Protein AF-A0A970C3R8-F1 (afdb_monomer)

Secondary structure (DSSP, 8-state):
-EEEEE--HHHHHHHHHTTSSSSS-HHHHHHHHHHHHHHHHHHHHHHHHTTTTS----TTS-TTGGGEEEEEEETTEEEEEE-TTSTTHHHHHHHHH-EEEEPPTT--EEEE-SHHHHT-SSGGG-SS--EEEEETTEEEEEEEEETTEEEEEEEEESEEEE----HHHHHHHHHHHHHHHHHHHHHHHHHHHHHHT-

Sequence (198 aa):
MKVLLTISDESRAALAAHGVLAGKIPGLLAACLESAAAAGADNVGMLLQTNQLALKTRSGGMGIAGAVSAWMIDDATAAVGVSEGVPAHAYAGIQETGGTITAKPGKALAVPLNDRARALTSPRDATVELTMIKRPGKPPLLARVFGDSVEPWFVLLKSVTLKATHWLSDGVSRSMPLMVAAFQHTLDEALPDAMEGR

pLDDT: mean 86.97, std 11.49, range [43.59, 98.38]

Mean predicted aligned error: 6.88 Å

Radius of gyration: 23.76 Å; Cα contacts (8 Å, |Δi|>4): 324; chains: 1; bounding box: 47×28×77 Å

Nearest PDB structures (foldseek):
  8i9y-assembly1_CJ  TM=3.904E-01  e=1.988E+00  Thermochaetoides thermophila DSM 1495
  3l10-assembly1_B  TM=2.903E-01  e=2.369E+00  Saccharomyces cerevisiae
  5llw-assembly1_A  TM=2.284E-01  e=1.320E+00  Idiomarina sp. A28L
  5xqi-assembly1_C  TM=2.890E-01  e=5.691E+00  Homo sapiens
  6su2-assembly2_B-2  TM=2.405E-01  e=7.622E+00  Trypanosoma congolense IL3000

Foldseek 3Di:
DKDKDFDDPVNVVVCVVVVNPPDDPLPLLQQLQQLLQQLLLLQLLVCVVVCVLVDDAQPDDCGLSVQWHKDAPHSGMIITHGDPPDPCPVVRVCQAAWDKDFDDPPAWDWDFDDPLLSNDPDPVPDPAQWDWADDVPAFIFTWHDDPPDTHTTTGTHRMDTTDHSNSSVVSSVVSNVVSVVSSVVSCVVVVVVVVVVD

Structure (mmCIF, N/CA/C/O backbone):
data_AF-A0A970C3R8-F1
#
_entry.id   AF-A0A970C3R8-F1
#
loop_
_atom_site.group_PDB
_atom_site.id
_atom_site.type_symbol
_atom_site.label_atom_id
_atom_site.label_alt_id
_atom_site.label_comp_id
_atom_site.label_asym_id
_atom_site.label_entity_id
_atom_site.label_seq_id
_atom_site.pdbx_PDB_ins_code
_atom_site.Cartn_x
_atom_site.Cartn_y
_atom_site.Cartn_z
_atom_site.occupancy
_atom_site.B_iso_or_equiv
_atom_site.auth_seq_id
_atom_site.auth_comp_id
_atom_site.auth_asym_id
_atom_site.auth_atom_id
_atom_site.pdbx_PDB_model_num
ATOM 1 N N . MET A 1 1 ? -0.450 6.248 -4.812 1.00 84.69 1 MET A N 1
ATOM 2 C CA . MET A 1 1 ? 0.995 6.306 -4.491 1.00 84.69 1 MET A CA 1
ATOM 3 C C . MET A 1 1 ? 1.733 5.561 -5.589 1.00 84.69 1 MET A C 1
ATOM 5 O O . MET A 1 1 ? 1.248 4.501 -5.970 1.00 84.69 1 MET A O 1
ATOM 9 N N . LYS A 1 2 ? 2.826 6.107 -6.130 1.00 87.81 2 LYS A N 1
ATOM 10 C CA . LYS A 1 2 ? 3.562 5.501 -7.253 1.00 87.81 2 LYS A CA 1
ATOM 11 C C . LYS A 1 2 ? 5.057 5.801 -7.177 1.00 87.81 2 LYS A C 1
ATOM 13 O O . LYS A 1 2 ? 5.428 6.865 -6.687 1.00 87.81 2 LYS A O 1
ATOM 18 N N . VAL A 1 3 ? 5.871 4.886 -7.690 1.00 81.81 3 VAL A N 1
ATOM 19 C CA . VAL A 1 3 ? 7.304 5.065 -7.950 1.00 81.81 3 VAL A CA 1
ATOM 20 C C . VAL A 1 3 ? 7.495 5.146 -9.461 1.00 81.81 3 VAL A C 1
ATOM 22 O O . VAL A 1 3 ? 6.926 4.338 -10.195 1.00 81.81 3 VAL A O 1
ATOM 25 N N . LEU A 1 4 ? 8.238 6.154 -9.916 1.00 86.62 4 LEU A N 1
ATOM 26 C CA . LEU A 1 4 ? 8.483 6.403 -11.334 1.00 86.62 4 LEU A CA 1
ATOM 27 C C . LEU A 1 4 ? 9.739 5.669 -11.800 1.00 86.62 4 LEU A C 1
ATOM 29 O O . LEU A 1 4 ? 10.748 5.646 -11.099 1.00 86.62 4 LEU A O 1
ATOM 33 N N . LEU A 1 5 ? 9.665 5.120 -13.005 1.00 80.00 5 LEU A N 1
ATOM 34 C CA . LEU A 1 5 ? 10.770 4.530 -13.741 1.00 80.00 5 LEU A CA 1
ATOM 35 C C . LEU A 1 5 ? 11.025 5.417 -14.947 1.00 80.00 5 LEU A C 1
ATOM 37 O O . LEU A 1 5 ? 10.197 5.503 -15.852 1.00 80.00 5 LEU A O 1
ATOM 41 N N . THR A 1 6 ? 12.159 6.101 -14.925 1.00 80.25 6 THR A N 1
ATOM 42 C CA . THR A 1 6 ? 12.566 7.028 -15.977 1.00 80.25 6 THR A CA 1
ATOM 43 C C . THR A 1 6 ? 13.912 6.604 -16.522 1.00 80.25 6 THR A C 1
ATOM 45 O O . THR A 1 6 ? 14.834 6.326 -15.754 1.00 80.25 6 THR A O 1
ATOM 48 N N . ILE A 1 7 ? 14.051 6.628 -17.842 1.00 73.94 7 ILE A N 1
ATOM 49 C CA . ILE A 1 7 ? 15.346 6.431 -18.492 1.00 73.94 7 ILE A CA 1
ATOM 50 C C . ILE A 1 7 ? 16.148 7.724 -18.374 1.00 73.94 7 ILE A C 1
ATOM 52 O O . ILE A 1 7 ? 15.638 8.803 -18.706 1.00 73.94 7 ILE A O 1
ATOM 56 N N . SER A 1 8 ? 17.388 7.606 -17.894 1.00 80.31 8 SER A N 1
ATOM 57 C CA . SER A 1 8 ? 18.309 8.736 -17.766 1.00 80.31 8 SER A CA 1
ATOM 58 C C . SER A 1 8 ? 18.644 9.336 -19.134 1.00 80.31 8 SER A C 1
ATOM 60 O O . SER A 1 8 ? 18.603 8.648 -20.155 1.00 80.31 8 SER A O 1
ATOM 62 N N . ASP A 1 9 ? 19.007 10.618 -19.164 1.00 76.44 9 ASP A N 1
ATOM 63 C CA . ASP A 1 9 ? 19.389 11.297 -20.409 1.00 76.44 9 ASP A CA 1
ATOM 64 C C . ASP A 1 9 ? 20.612 10.647 -21.072 1.00 76.44 9 ASP A C 1
ATOM 66 O O . ASP A 1 9 ? 20.681 10.555 -22.295 1.00 76.44 9 ASP A O 1
ATOM 70 N N . GLU A 1 10 ? 21.539 10.118 -20.270 1.00 76.69 10 GLU A N 1
ATOM 71 C CA . GLU A 1 10 ? 22.699 9.364 -20.749 1.00 76.69 10 GLU A CA 1
ATOM 72 C C . GLU A 1 10 ? 22.280 8.068 -21.456 1.00 76.69 10 GLU A C 1
ATOM 74 O O . GLU A 1 10 ? 22.717 7.796 -22.575 1.00 76.69 10 GLU A O 1
ATOM 79 N N . SER A 1 11 ? 21.368 7.297 -20.858 1.00 75.50 11 SER A N 1
ATOM 80 C CA . SER A 1 11 ? 20.831 6.089 -21.487 1.00 75.50 11 SER A CA 1
ATOM 81 C C . SER A 1 11 ? 20.019 6.415 -22.742 1.00 75.50 11 SER A C 1
ATOM 83 O O . SER A 1 11 ? 20.121 5.692 -23.733 1.00 75.50 11 SER A O 1
ATOM 85 N N . ARG A 1 12 ? 19.270 7.528 -22.762 1.00 73.88 12 ARG A N 1
ATOM 86 C CA . ARG A 1 12 ? 18.600 8.008 -23.985 1.00 73.88 12 ARG A CA 1
ATOM 87 C C . ARG A 1 12 ? 19.613 8.351 -25.073 1.00 73.88 12 ARG A C 1
ATOM 89 O O . ARG A 1 12 ? 19.421 7.948 -26.215 1.00 73.88 12 ARG A O 1
ATOM 96 N N . ALA A 1 13 ? 20.693 9.055 -24.738 1.00 74.25 13 ALA A N 1
ATOM 97 C CA . ALA A 1 13 ? 21.737 9.417 -25.693 1.00 74.25 13 ALA A CA 1
ATOM 98 C C . ALA A 1 13 ? 22.433 8.178 -26.280 1.00 74.25 13 ALA A C 1
ATOM 100 O O . ALA A 1 13 ? 22.638 8.111 -27.492 1.00 74.25 13 ALA A O 1
ATOM 101 N N . ALA A 1 14 ? 22.721 7.168 -25.454 1.00 76.50 14 ALA A N 1
ATOM 102 C CA . ALA A 1 14 ? 23.272 5.895 -25.914 1.00 76.50 14 ALA A CA 1
ATOM 103 C C . ALA A 1 14 ? 22.313 5.175 -26.880 1.00 76.50 14 ALA A C 1
ATOM 105 O O . ALA A 1 14 ? 22.709 4.782 -27.976 1.00 76.50 14 ALA A O 1
ATOM 106 N N . LEU A 1 15 ? 21.027 5.073 -26.530 1.00 72.12 15 LEU A N 1
ATOM 107 C CA . LEU A 1 15 ? 20.007 4.467 -27.395 1.00 72.12 15 LEU A CA 1
ATOM 108 C C . LEU A 1 15 ? 19.829 5.241 -28.714 1.00 72.12 15 LEU A C 1
ATOM 110 O O . LEU A 1 15 ? 19.682 4.634 -29.776 1.00 72.12 15 LEU A O 1
ATOM 114 N N . ALA A 1 16 ? 19.894 6.576 -28.678 1.00 74.12 16 ALA A N 1
ATOM 115 C CA . ALA A 1 16 ? 19.885 7.407 -29.882 1.00 74.12 16 ALA A CA 1
ATOM 116 C C . ALA A 1 16 ? 21.090 7.118 -30.786 1.00 74.12 16 ALA A C 1
ATOM 118 O O . ALA A 1 16 ? 20.914 6.968 -31.995 1.00 74.12 16 ALA A O 1
ATOM 119 N N . ALA A 1 17 ? 22.2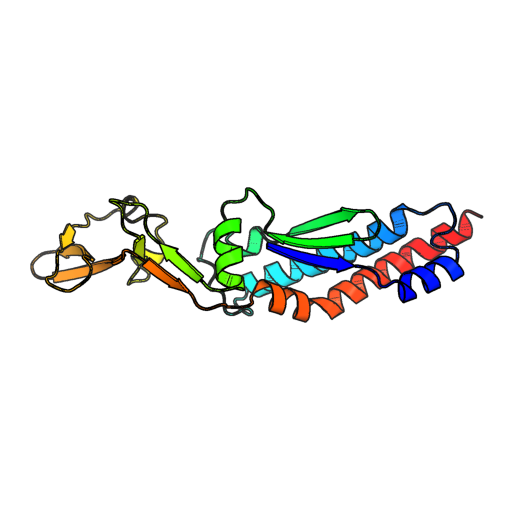91 6.995 -30.213 1.00 75.88 17 ALA A N 1
ATOM 120 C CA . ALA A 1 17 ? 23.515 6.701 -30.957 1.00 75.88 17 ALA A CA 1
ATOM 121 C C . ALA A 1 17 ? 23.464 5.335 -31.664 1.00 75.88 17 ALA A C 1
ATOM 123 O O . ALA A 1 17 ? 24.010 5.184 -32.754 1.00 75.88 17 ALA A O 1
ATOM 124 N N . HIS A 1 18 ? 22.745 4.365 -31.094 1.00 69.56 18 HIS A N 1
ATOM 125 C CA . HIS A 1 18 ? 22.495 3.059 -31.711 1.00 69.56 18 HIS A CA 1
ATOM 126 C C . HIS A 1 18 ? 21.331 3.055 -32.721 1.00 69.56 18 HIS A C 1
ATOM 128 O O . HIS A 1 18 ? 20.975 2.007 -33.256 1.00 69.56 18 HIS A O 1
ATOM 134 N N . GLY A 1 19 ? 20.733 4.214 -33.017 1.00 66.00 19 GLY A N 1
ATOM 135 C CA . GLY A 1 19 ? 19.626 4.342 -33.968 1.00 66.00 19 GLY A CA 1
ATOM 136 C C . GLY A 1 19 ? 18.283 3.822 -33.447 1.00 66.00 19 GLY A C 1
ATOM 137 O O . GLY A 1 19 ? 17.316 3.803 -34.206 1.00 66.00 19 GLY A O 1
ATOM 138 N N . VAL A 1 20 ? 18.196 3.453 -32.163 1.00 64.69 20 VAL A N 1
ATOM 139 C CA . VAL A 1 20 ? 16.969 2.943 -31.524 1.00 64.69 20 VAL A CA 1
ATOM 140 C C . VAL A 1 20 ? 15.896 4.034 -31.457 1.00 64.69 20 VAL A C 1
ATOM 142 O O . VAL A 1 20 ? 14.718 3.770 -31.680 1.00 64.69 20 VAL A O 1
ATOM 145 N N . LEU A 1 21 ? 16.304 5.288 -31.230 1.00 61.59 21 LEU A N 1
ATOM 146 C CA . LEU A 1 21 ? 15.388 6.431 -31.102 1.00 61.59 21 LEU A CA 1
ATOM 147 C C . LEU A 1 21 ? 15.129 7.183 -32.423 1.00 61.59 21 LEU A C 1
ATOM 149 O O . LEU A 1 21 ? 14.320 8.105 -32.450 1.00 61.59 21 LEU A O 1
ATOM 153 N N . ALA A 1 22 ? 15.797 6.815 -33.522 1.00 55.66 22 ALA A N 1
ATOM 154 C CA . ALA A 1 22 ? 15.918 7.669 -34.709 1.00 55.66 22 ALA A CA 1
ATOM 155 C C . ALA A 1 22 ? 14.896 7.421 -35.841 1.00 55.66 22 ALA A C 1
ATOM 157 O O . ALA A 1 22 ? 15.048 8.018 -36.905 1.00 55.66 22 ALA A O 1
ATOM 158 N N . GLY A 1 23 ? 13.835 6.616 -35.659 1.00 50.47 23 GLY A N 1
ATOM 159 C CA . GLY A 1 23 ? 12.716 6.726 -36.613 1.00 50.47 23 GLY A CA 1
ATOM 160 C C . GLY A 1 23 ? 11.701 5.602 -36.794 1.00 50.47 23 GLY A C 1
ATOM 161 O O . GLY A 1 23 ? 10.756 5.840 -37.540 1.00 50.47 23 GLY A O 1
ATOM 162 N N . LYS A 1 24 ? 11.817 4.411 -36.184 1.00 52.22 24 LYS A N 1
ATOM 163 C CA . LYS A 1 24 ? 10.811 3.344 -36.421 1.00 52.22 24 LYS A CA 1
ATOM 164 C C . LYS A 1 24 ? 10.406 2.461 -35.243 1.00 52.22 24 LYS A C 1
ATOM 166 O O . LYS A 1 24 ? 9.524 1.631 -35.428 1.00 52.22 24 LYS A O 1
ATOM 171 N N . ILE A 1 25 ? 10.936 2.666 -34.037 1.00 56.44 25 ILE A N 1
ATOM 172 C CA . ILE A 1 25 ? 10.430 1.930 -32.867 1.00 56.44 25 ILE A CA 1
ATOM 173 C C . ILE A 1 25 ? 10.169 2.829 -31.652 1.00 56.44 25 ILE A C 1
ATOM 175 O O . ILE A 1 25 ? 10.681 2.563 -30.568 1.00 56.44 25 ILE A O 1
ATOM 179 N N . PRO A 1 26 ? 9.309 3.864 -31.781 1.00 59.50 26 PRO A N 1
ATOM 180 C CA . PRO A 1 26 ? 8.696 4.502 -30.610 1.00 59.50 26 PRO A CA 1
ATOM 181 C C . PRO A 1 26 ? 8.120 3.475 -29.613 1.00 59.50 26 PRO A C 1
ATOM 183 O O . PRO A 1 26 ? 8.122 3.709 -28.412 1.00 59.50 26 PRO A O 1
ATOM 186 N N . GLY A 1 27 ? 7.715 2.296 -30.106 1.00 79.00 27 GLY A N 1
ATOM 187 C CA . GLY A 1 27 ? 7.225 1.193 -29.283 1.00 79.00 27 GLY A CA 1
ATOM 188 C C . GLY A 1 27 ? 8.286 0.358 -28.559 1.00 79.00 27 GLY A C 1
ATOM 189 O O . GLY A 1 27 ? 7.924 -0.296 -27.592 1.00 79.00 27 GLY A O 1
ATOM 190 N N . LEU A 1 28 ? 9.567 0.356 -28.957 1.00 84.00 28 LEU A N 1
ATOM 191 C CA . LEU A 1 28 ? 10.560 -0.530 -28.322 1.00 84.00 28 LEU A CA 1
ATOM 192 C C . LEU A 1 28 ? 10.905 -0.043 -26.922 1.00 84.00 28 LEU A C 1
ATOM 194 O O . LEU A 1 28 ? 10.896 -0.814 -25.971 1.00 84.00 28 LEU A O 1
ATOM 198 N N . LEU A 1 29 ? 11.167 1.256 -26.787 1.00 85.06 29 LEU A N 1
ATOM 199 C CA . LEU A 1 29 ? 11.463 1.847 -25.488 1.00 85.06 29 LEU A CA 1
ATOM 200 C C . LEU A 1 29 ? 10.293 1.672 -24.518 1.00 85.06 29 LEU A C 1
ATOM 202 O O . LEU A 1 29 ? 10.492 1.262 -23.375 1.00 85.06 29 LEU A O 1
ATOM 206 N N . ALA A 1 30 ? 9.085 1.951 -25.012 1.00 87.19 30 ALA A N 1
ATOM 207 C CA . ALA A 1 30 ? 7.853 1.760 -24.272 1.00 87.19 30 ALA A CA 1
ATOM 208 C C . ALA A 1 30 ? 7.671 0.288 -23.869 1.00 87.19 30 ALA A C 1
ATOM 210 O O . ALA A 1 30 ? 7.414 0.030 -22.700 1.00 87.19 30 ALA A O 1
ATOM 211 N N . ALA A 1 31 ? 7.905 -0.670 -24.774 1.00 88.50 31 ALA A N 1
ATOM 212 C CA . ALA A 1 31 ? 7.811 -2.101 -24.483 1.00 88.50 31 ALA A CA 1
ATOM 213 C C . ALA A 1 31 ? 8.833 -2.558 -23.429 1.00 88.50 31 ALA A C 1
ATOM 215 O O . ALA A 1 31 ? 8.475 -3.266 -22.488 1.00 88.50 31 ALA A O 1
ATOM 216 N N . CYS A 1 32 ? 10.093 -2.120 -23.526 1.00 89.19 32 CYS A N 1
ATOM 217 C CA . CYS A 1 32 ? 11.110 -2.450 -22.526 1.00 89.19 32 CYS A CA 1
ATOM 218 C C . CYS A 1 32 ? 10.756 -1.867 -21.149 1.00 89.19 32 CYS A C 1
ATOM 220 O O . CYS A 1 32 ? 10.924 -2.536 -20.129 1.00 89.19 32 CYS A O 1
ATOM 222 N N . LEU A 1 33 ? 10.254 -0.629 -21.104 1.00 91.12 33 LEU A N 1
ATOM 223 C CA . LEU A 1 33 ? 9.803 0.013 -19.867 1.00 91.12 33 LEU A CA 1
ATOM 224 C C . LEU A 1 33 ? 8.556 -0.643 -19.279 1.00 91.12 33 LEU A C 1
ATOM 226 O O . LEU A 1 33 ? 8.485 -0.820 -18.064 1.00 91.12 33 LEU A O 1
ATOM 230 N N . GLU A 1 34 ? 7.596 -1.013 -20.119 1.00 91.94 34 GLU A N 1
ATOM 231 C CA . GLU A 1 34 ? 6.382 -1.718 -19.722 1.00 91.94 34 GLU A CA 1
ATOM 232 C C . GLU A 1 34 ? 6.728 -3.076 -19.106 1.00 91.94 34 GLU A C 1
ATOM 234 O O . GLU A 1 34 ? 6.289 -3.372 -17.995 1.00 91.94 34 GLU A O 1
ATOM 239 N N . SER A 1 35 ? 7.600 -3.845 -19.763 1.00 91.38 35 SER A N 1
ATOM 240 C CA . SER A 1 35 ? 8.119 -5.126 -19.271 1.00 91.38 35 SER A CA 1
ATOM 241 C C . SER A 1 35 ? 8.842 -4.975 -17.927 1.00 91.38 35 SER A C 1
ATOM 243 O O . SER A 1 35 ? 8.550 -5.688 -16.962 1.00 91.38 35 SER A O 1
ATOM 245 N N . ALA A 1 36 ? 9.722 -3.975 -17.808 1.00 92.25 36 ALA A N 1
ATOM 246 C CA . ALA A 1 36 ? 10.416 -3.666 -16.560 1.00 92.25 36 ALA A CA 1
ATOM 247 C C . ALA A 1 36 ? 9.445 -3.299 -15.429 1.00 92.25 36 ALA A C 1
ATOM 249 O O . ALA A 1 36 ? 9.577 -3.785 -14.304 1.00 92.25 36 ALA A O 1
ATOM 250 N N . ALA A 1 37 ? 8.460 -2.446 -15.712 1.00 93.25 37 ALA A N 1
ATOM 251 C CA . ALA A 1 37 ? 7.464 -2.036 -14.735 1.00 93.25 37 ALA A CA 1
ATOM 252 C C . ALA A 1 37 ? 6.590 -3.218 -14.298 1.00 93.25 37 ALA A C 1
ATOM 254 O O . ALA A 1 37 ? 6.368 -3.381 -13.097 1.00 93.25 37 ALA A O 1
ATOM 255 N N . ALA A 1 38 ? 6.147 -4.059 -15.237 1.00 94.81 38 ALA A N 1
ATOM 256 C CA . ALA A 1 38 ? 5.358 -5.258 -14.963 1.00 94.81 38 ALA A CA 1
ATOM 257 C C . ALA A 1 38 ? 6.107 -6.218 -14.029 1.00 94.81 38 ALA A C 1
ATOM 259 O O . ALA A 1 38 ? 5.592 -6.557 -12.964 1.00 94.81 38 ALA A O 1
ATOM 260 N N . ALA A 1 39 ? 7.369 -6.536 -14.341 1.00 93.69 39 ALA A N 1
ATOM 261 C CA . ALA A 1 39 ? 8.217 -7.366 -13.485 1.00 93.69 39 ALA A CA 1
ATOM 262 C C . ALA A 1 39 ? 8.374 -6.779 -12.069 1.00 93.69 39 ALA A C 1
ATOM 264 O O . ALA A 1 39 ? 8.352 -7.502 -11.069 1.00 93.69 39 ALA A O 1
ATOM 265 N N . GLY A 1 40 ? 8.499 -5.452 -11.970 1.00 93.25 40 GLY A N 1
ATOM 266 C CA . GLY A 1 40 ? 8.541 -4.744 -10.694 1.00 93.25 40 GLY A CA 1
ATOM 267 C C . GLY A 1 40 ? 7.242 -4.881 -9.897 1.00 93.25 40 GLY A C 1
ATOM 268 O O . GLY A 1 40 ? 7.280 -5.216 -8.713 1.00 93.25 40 GLY A O 1
ATOM 269 N N . ALA A 1 41 ? 6.094 -4.646 -10.532 1.00 93.62 41 ALA A N 1
ATOM 270 C CA . ALA A 1 41 ? 4.785 -4.751 -9.893 1.00 93.62 41 ALA A CA 1
ATOM 271 C C . ALA A 1 41 ? 4.497 -6.176 -9.397 1.00 93.62 41 ALA A C 1
ATOM 273 O O . ALA A 1 41 ? 4.089 -6.340 -8.243 1.00 93.62 41 ALA A O 1
ATOM 274 N N . ASP A 1 42 ? 4.785 -7.189 -10.216 1.00 94.50 42 ASP A N 1
ATOM 275 C CA . ASP A 1 42 ? 4.595 -8.600 -9.873 1.00 94.50 42 ASP A CA 1
ATOM 276 C C . ASP A 1 42 ? 5.435 -8.998 -8.657 1.00 94.50 42 ASP A C 1
ATOM 278 O O . ASP A 1 42 ? 4.926 -9.581 -7.693 1.00 94.50 42 ASP A O 1
ATOM 282 N N . ASN A 1 43 ? 6.715 -8.618 -8.648 1.00 94.44 43 ASN A N 1
ATOM 283 C CA . ASN A 1 43 ? 7.605 -8.945 -7.541 1.00 94.44 43 ASN A CA 1
ATOM 284 C C . ASN A 1 43 ? 7.212 -8.209 -6.250 1.00 94.44 43 ASN A C 1
ATOM 286 O O . ASN A 1 43 ? 7.182 -8.820 -5.182 1.00 94.44 43 ASN A O 1
ATOM 290 N N . VAL A 1 44 ? 6.834 -6.927 -6.318 1.00 93.12 44 VAL A N 1
ATOM 291 C CA . VAL A 1 44 ? 6.299 -6.196 -5.152 1.00 93.12 44 VAL A CA 1
ATOM 292 C C . VAL A 1 44 ? 5.033 -6.873 -4.620 1.00 93.12 44 VAL A C 1
ATOM 294 O O . VAL A 1 44 ? 4.904 -7.075 -3.407 1.00 93.12 44 VAL A O 1
ATOM 297 N N . GLY A 1 45 ? 4.115 -7.265 -5.507 1.00 90.88 45 GLY A N 1
ATOM 298 C CA . GLY A 1 45 ? 2.909 -8.012 -5.156 1.00 90.88 45 GLY A CA 1
ATOM 299 C C . GLY A 1 45 ? 3.233 -9.313 -4.418 1.00 90.88 45 GLY A C 1
ATOM 300 O O . GLY A 1 45 ? 2.688 -9.567 -3.340 1.00 90.88 45 GLY A O 1
ATOM 301 N N . MET A 1 46 ? 4.185 -10.096 -4.928 1.00 91.19 46 MET A N 1
ATOM 302 C CA . MET A 1 46 ? 4.664 -11.329 -4.294 1.00 91.19 46 MET A CA 1
ATOM 303 C C . MET A 1 46 ? 5.312 -11.069 -2.922 1.00 91.19 46 MET A C 1
ATOM 305 O O . MET A 1 46 ? 5.023 -11.777 -1.953 1.00 91.19 46 MET A O 1
ATOM 309 N N . LEU A 1 47 ? 6.159 -10.044 -2.792 1.00 91.31 47 LEU A N 1
ATOM 310 C CA . LEU A 1 47 ? 6.808 -9.681 -1.525 1.00 91.31 47 LEU A CA 1
ATOM 311 C C . LEU A 1 47 ? 5.787 -9.260 -0.452 1.00 91.31 47 LEU A C 1
ATOM 313 O O . LEU A 1 47 ? 5.978 -9.528 0.737 1.00 91.31 47 LEU A O 1
ATOM 317 N N . LEU A 1 48 ? 4.675 -8.641 -0.854 1.00 89.44 48 LEU A N 1
ATOM 318 C CA . LEU A 1 48 ? 3.558 -8.331 0.039 1.00 89.44 48 LEU A CA 1
ATOM 319 C C . LEU A 1 48 ? 2.770 -9.578 0.448 1.00 89.44 48 LEU A C 1
ATOM 321 O O . LEU A 1 48 ? 2.399 -9.714 1.615 1.00 89.44 48 LEU A O 1
ATOM 325 N N . GLN A 1 49 ? 2.503 -10.488 -0.491 1.00 87.31 49 GLN A N 1
ATOM 326 C CA . GLN A 1 49 ? 1.804 -11.748 -0.209 1.00 87.31 49 GLN A CA 1
ATOM 327 C C . GLN A 1 49 ? 2.609 -12.644 0.736 1.00 87.31 49 GLN A C 1
ATOM 329 O O . GLN A 1 49 ? 2.042 -13.283 1.619 1.00 87.31 49 GLN A O 1
ATOM 334 N N . THR A 1 50 ? 3.935 -12.640 0.598 1.00 87.50 50 THR A N 1
ATOM 335 C CA . THR A 1 50 ? 4.859 -13.398 1.454 1.00 87.50 50 THR A CA 1
ATOM 336 C C . THR A 1 50 ? 5.254 -12.651 2.735 1.00 87.50 50 THR A C 1
ATOM 338 O O . THR A 1 50 ? 6.068 -13.149 3.512 1.00 87.50 50 THR A O 1
ATOM 341 N N . ASN A 1 51 ? 4.663 -11.475 2.994 1.00 86.56 51 ASN A N 1
ATOM 342 C CA . ASN A 1 51 ? 4.902 -10.642 4.180 1.00 86.56 51 ASN A CA 1
ATOM 343 C C . ASN A 1 51 ? 6.385 -10.239 4.378 1.00 86.56 51 ASN A C 1
ATOM 345 O O . ASN A 1 51 ? 6.831 -9.988 5.498 1.00 86.56 51 ASN A O 1
ATOM 349 N N . GLN A 1 52 ? 7.157 -10.135 3.293 1.00 87.25 52 GLN A N 1
ATOM 350 C CA . GLN A 1 52 ? 8.575 -9.747 3.322 1.00 87.25 52 GLN A CA 1
ATOM 351 C C . GLN A 1 52 ? 8.809 -8.229 3.397 1.00 87.25 52 GLN A C 1
ATOM 353 O O . GLN A 1 52 ? 9.938 -7.789 3.631 1.00 87.25 52 GLN A O 1
ATOM 358 N N . LEU A 1 53 ? 7.751 -7.430 3.227 1.00 87.56 53 LEU A N 1
ATOM 359 C CA . LEU A 1 53 ? 7.771 -5.962 3.329 1.00 87.56 53 LEU A CA 1
ATOM 360 C C . LEU A 1 53 ? 7.198 -5.454 4.660 1.00 87.56 53 LEU A C 1
ATOM 362 O O . LEU A 1 53 ? 6.788 -4.304 4.764 1.00 87.56 53 LEU A O 1
ATOM 366 N N . ALA A 1 54 ? 7.108 -6.334 5.667 1.00 79.12 54 ALA A N 1
ATOM 367 C CA . ALA A 1 54 ? 6.597 -6.038 7.011 1.00 79.12 54 ALA A CA 1
ATOM 368 C C . ALA A 1 54 ? 5.173 -5.435 7.062 1.00 79.12 54 ALA A C 1
ATOM 370 O O . ALA A 1 54 ? 4.709 -4.998 8.119 1.00 79.12 54 ALA A O 1
ATOM 371 N N . LEU A 1 55 ? 4.448 -5.458 5.943 1.00 80.12 55 LEU A N 1
ATOM 372 C CA . LEU A 1 55 ? 3.067 -5.028 5.835 1.00 80.12 55 LEU A CA 1
ATOM 373 C C . LEU A 1 55 ? 2.158 -6.252 5.950 1.00 80.12 55 LEU A C 1
ATOM 375 O O . LEU A 1 55 ? 2.040 -7.040 5.014 1.00 80.12 55 LEU A O 1
ATOM 379 N N . LYS A 1 56 ? 1.474 -6.394 7.092 1.00 67.06 56 LYS A N 1
ATOM 380 C CA . LYS A 1 56 ? 0.479 -7.460 7.271 1.00 67.06 56 LYS A CA 1
ATOM 381 C C . LYS A 1 56 ? -0.687 -7.250 6.306 1.00 67.06 56 LYS A C 1
ATOM 383 O O . LYS A 1 56 ? -1.587 -6.449 6.566 1.00 67.06 56 LYS A O 1
ATOM 388 N N . THR A 1 57 ? -0.689 -7.993 5.209 1.00 63.47 57 THR A N 1
ATOM 389 C CA . THR A 1 57 ? -1.856 -8.145 4.345 1.00 63.47 57 THR A CA 1
ATOM 390 C C . THR A 1 57 ? -2.895 -8.981 5.106 1.00 63.47 57 THR A C 1
ATOM 392 O O . THR A 1 57 ? -2.561 -9.952 5.785 1.00 63.47 57 THR A O 1
ATOM 395 N N . ARG A 1 58 ? -4.167 -8.555 5.125 1.00 58.12 58 ARG A N 1
ATOM 396 C CA . ARG A 1 58 ? -5.232 -9.353 5.764 1.00 58.12 58 ARG A CA 1
ATOM 397 C C . ARG A 1 58 ? -5.302 -10.716 5.068 1.00 58.12 58 ARG A C 1
ATOM 399 O O . ARG A 1 58 ? -5.263 -10.767 3.842 1.00 58.12 58 ARG A O 1
ATOM 406 N N . SE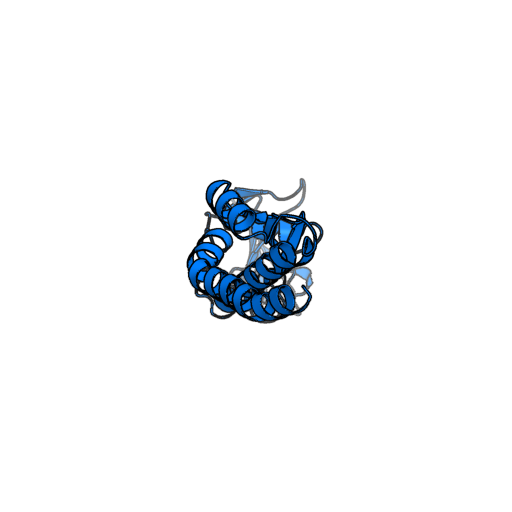R A 1 59 ? -5.486 -11.794 5.825 1.00 44.81 59 SER A N 1
ATOM 407 C CA . SER A 1 59 ? -5.820 -13.098 5.251 1.00 44.81 59 SER A CA 1
ATOM 408 C C . SER A 1 59 ? -7.206 -13.022 4.595 1.00 44.81 59 SER A C 1
ATOM 410 O O . SER A 1 59 ? -8.204 -12.908 5.304 1.00 44.81 59 SER A O 1
ATOM 412 N N . GLY A 1 60 ? -7.272 -13.060 3.260 1.00 43.59 60 GLY A N 1
ATOM 413 C CA . GLY A 1 60 ? -8.511 -13.371 2.528 1.00 43.59 60 GLY A CA 1
ATOM 414 C C . GLY A 1 60 ? -9.086 -12.317 1.571 1.00 43.59 60 GLY A C 1
ATOM 415 O O . GLY A 1 60 ? -10.152 -12.559 1.021 1.00 43.59 60 GLY A O 1
ATOM 416 N N . GLY A 1 61 ? -8.428 -11.180 1.320 1.00 50.09 61 GLY A N 1
ATOM 417 C CA . GLY A 1 61 ? -8.849 -10.236 0.267 1.00 50.09 61 GLY A CA 1
ATOM 418 C C . GLY A 1 61 ? -7.676 -9.800 -0.609 1.00 50.09 61 GLY A C 1
ATOM 419 O O . GLY A 1 61 ? -6.540 -9.849 -0.144 1.00 50.09 61 GLY A O 1
ATOM 420 N N . MET A 1 62 ? -7.938 -9.316 -1.836 1.00 56.12 62 MET A N 1
ATOM 421 C CA . MET A 1 62 ? -6.886 -8.839 -2.761 1.00 56.12 62 MET A CA 1
ATOM 422 C C . MET A 1 62 ? -5.988 -7.730 -2.177 1.00 56.12 62 MET A C 1
ATOM 424 O O . MET A 1 62 ? -4.938 -7.458 -2.740 1.00 56.12 62 MET A O 1
ATOM 428 N N . GLY A 1 63 ? -6.330 -7.145 -1.021 1.00 74.25 63 GLY A N 1
ATOM 429 C CA . GLY A 1 63 ? -5.407 -6.375 -0.183 1.00 74.25 63 GLY A CA 1
ATOM 430 C C . GLY A 1 63 ? -4.699 -5.228 -0.909 1.00 74.25 63 GLY A C 1
ATOM 431 O O . GLY A 1 63 ? -5.150 -4.744 -1.939 1.00 74.25 63 GLY A O 1
ATOM 432 N N . ILE A 1 64 ? -3.583 -4.767 -0.344 1.00 82.75 64 ILE A N 1
ATOM 433 C CA . ILE A 1 64 ? -2.681 -3.845 -1.051 1.00 82.75 64 ILE A CA 1
ATOM 434 C C . ILE A 1 64 ? -1.913 -4.601 -2.145 1.00 82.75 64 ILE A C 1
ATOM 436 O O . ILE A 1 64 ? -1.666 -4.030 -3.195 1.00 82.75 64 ILE A O 1
ATOM 440 N N . ALA A 1 65 ? -1.613 -5.890 -1.936 1.00 84.81 65 ALA A N 1
ATOM 441 C CA . ALA A 1 65 ? -0.831 -6.709 -2.862 1.00 84.81 65 ALA A CA 1
ATOM 442 C C . ALA A 1 65 ? -1.439 -6.803 -4.268 1.00 84.81 65 ALA A C 1
ATOM 444 O O . ALA A 1 65 ? -0.760 -6.511 -5.240 1.00 84.81 65 ALA A O 1
ATOM 445 N N . GLY A 1 66 ? -2.724 -7.140 -4.376 1.00 83.81 66 GLY A N 1
ATOM 446 C CA . GLY A 1 66 ? -3.441 -7.203 -5.653 1.00 83.81 66 GLY A CA 1
ATOM 447 C C . GLY A 1 66 ? -3.852 -5.836 -6.204 1.00 83.81 66 GLY A C 1
ATOM 448 O O . GLY A 1 66 ? -4.491 -5.773 -7.246 1.00 83.81 66 GLY A O 1
ATOM 449 N N . ALA A 1 67 ? -3.531 -4.748 -5.498 1.00 87.31 67 ALA A N 1
ATOM 450 C CA . ALA A 1 67 ? -3.726 -3.382 -5.973 1.00 87.31 67 ALA A CA 1
ATOM 451 C C . ALA A 1 67 ? -2.419 -2.740 -6.470 1.00 87.31 67 ALA A C 1
ATOM 453 O O . ALA A 1 67 ? -2.457 -1.593 -6.917 1.00 87.31 67 ALA A O 1
ATOM 454 N N . VAL A 1 68 ? -1.281 -3.440 -6.361 1.00 90.88 68 VAL A N 1
ATOM 455 C CA . VAL A 1 68 ? -0.025 -3.018 -6.984 1.00 90.88 68 VAL A CA 1
ATOM 456 C C . VAL A 1 68 ? -0.095 -3.347 -8.468 1.00 90.88 68 VAL A C 1
ATOM 458 O O . VAL A 1 68 ? -0.372 -4.482 -8.841 1.00 90.88 68 VAL A O 1
ATOM 461 N N . SER A 1 69 ? 0.152 -2.354 -9.308 1.00 92.50 69 SER A N 1
ATOM 462 C CA . SER A 1 69 ? 0.144 -2.487 -10.759 1.00 92.50 69 SER A CA 1
ATOM 463 C C . SER A 1 69 ? 1.278 -1.691 -11.389 1.00 92.50 69 SER A C 1
ATOM 465 O O . SER A 1 69 ? 1.831 -0.771 -10.776 1.00 92.50 69 SER A O 1
ATOM 467 N N . ALA A 1 70 ? 1.579 -2.037 -12.635 1.00 93.81 70 ALA A N 1
ATOM 468 C CA . ALA A 1 70 ? 2.427 -1.272 -13.532 1.00 93.81 70 ALA A CA 1
ATOM 469 C C . ALA A 1 70 ? 1.571 -0.516 -14.554 1.00 93.81 70 ALA A C 1
ATOM 471 O O . ALA A 1 70 ? 0.496 -0.988 -14.923 1.00 93.81 70 ALA A O 1
ATOM 472 N N . TRP A 1 71 ? 2.025 0.652 -14.998 1.00 93.31 71 TRP A N 1
ATOM 473 C CA . TRP A 1 71 ? 1.425 1.356 -16.133 1.00 93.31 71 TRP A CA 1
ATOM 474 C C . TRP A 1 71 ? 2.415 2.335 -16.764 1.00 93.31 71 TRP A C 1
ATOM 476 O O . TRP A 1 71 ? 3.290 2.879 -16.086 1.00 93.31 71 TRP A O 1
ATOM 486 N N . MET A 1 72 ? 2.239 2.597 -18.057 1.00 93.19 72 MET A N 1
ATOM 487 C CA . MET A 1 72 ? 2.962 3.651 -18.767 1.00 93.19 72 MET A CA 1
ATOM 488 C C . MET A 1 72 ? 2.356 5.024 -18.447 1.00 93.19 72 MET A C 1
ATOM 490 O O . MET A 1 72 ? 1.138 5.171 -18.334 1.00 93.19 72 MET A O 1
ATOM 494 N N . ILE A 1 73 ? 3.209 6.032 -18.275 1.00 88.25 73 ILE A N 1
ATOM 495 C CA . ILE A 1 73 ? 2.816 7.447 -18.173 1.00 88.25 73 ILE A CA 1
ATOM 496 C C . ILE A 1 73 ? 2.991 8.127 -19.532 1.00 88.25 73 ILE A C 1
ATOM 498 O O . ILE A 1 73 ? 2.116 8.876 -19.958 1.00 88.25 73 ILE A O 1
ATOM 502 N N . ASP A 1 74 ? 4.108 7.843 -20.192 1.00 87.25 74 ASP A N 1
ATOM 503 C CA . ASP A 1 74 ? 4.469 8.284 -21.538 1.00 87.25 74 ASP A CA 1
ATOM 504 C C . ASP A 1 74 ? 5.477 7.288 -22.139 1.00 87.25 74 ASP A C 1
ATOM 506 O O . ASP A 1 74 ? 5.862 6.328 -21.475 1.00 87.25 74 ASP A O 1
ATOM 510 N N . ASP A 1 75 ? 5.939 7.514 -23.369 1.00 81.19 75 ASP A N 1
ATOM 511 C CA . ASP A 1 75 ? 6.827 6.588 -24.094 1.00 81.19 75 ASP A CA 1
ATOM 512 C C . ASP A 1 75 ? 8.204 6.363 -23.433 1.00 81.19 75 ASP A C 1
ATOM 514 O O . ASP A 1 75 ? 8.943 5.456 -23.817 1.00 81.19 75 ASP A O 1
ATOM 518 N N . ALA A 1 76 ? 8.580 7.185 -22.450 1.00 84.38 76 ALA A N 1
ATOM 519 C CA . ALA A 1 76 ? 9.867 7.124 -21.761 1.00 84.38 76 ALA A CA 1
ATOM 520 C C . ALA A 1 76 ? 9.740 6.974 -20.235 1.00 84.38 76 ALA A C 1
ATOM 522 O O . ALA A 1 76 ? 10.758 6.988 -19.529 1.00 84.38 76 ALA A O 1
ATOM 523 N N . THR A 1 77 ? 8.513 6.830 -19.729 1.00 86.31 77 THR A N 1
ATOM 524 C CA . THR A 1 77 ? 8.222 6.804 -18.299 1.00 86.31 77 THR A CA 1
ATOM 525 C C . THR A 1 77 ? 7.167 5.759 -17.981 1.00 86.31 77 THR A C 1
ATOM 527 O O . THR A 1 77 ? 6.021 5.848 -18.420 1.00 86.31 77 THR A O 1
ATOM 530 N N . ALA A 1 78 ? 7.528 4.819 -17.114 1.00 91.19 78 ALA A N 1
ATOM 531 C CA . ALA A 1 78 ? 6.596 3.871 -16.519 1.00 91.19 78 ALA A CA 1
ATOM 532 C C . ALA A 1 78 ? 6.469 4.115 -15.013 1.00 91.19 78 ALA A C 1
ATOM 534 O O . ALA A 1 78 ? 7.263 4.832 -14.399 1.00 91.19 78 ALA A O 1
ATOM 535 N N . ALA A 1 79 ? 5.457 3.527 -14.392 1.00 91.06 79 ALA A N 1
ATOM 536 C CA . ALA A 1 79 ? 5.261 3.595 -12.956 1.00 91.06 79 ALA A CA 1
ATOM 537 C C . ALA A 1 79 ? 4.865 2.239 -12.383 1.00 91.06 79 ALA A C 1
ATOM 539 O O . ALA A 1 79 ? 4.158 1.464 -13.022 1.00 91.06 79 ALA A O 1
ATOM 540 N N . VAL A 1 80 ? 5.284 2.009 -11.139 1.00 93.25 80 VAL A N 1
ATOM 541 C CA . VAL A 1 80 ? 4.829 0.903 -10.292 1.00 93.25 80 VAL A CA 1
ATOM 542 C C . VAL A 1 80 ? 4.174 1.496 -9.052 1.00 93.25 80 VAL A C 1
ATOM 544 O O . VAL A 1 80 ? 4.723 2.399 -8.412 1.00 93.25 80 VAL A O 1
ATOM 547 N N . GLY A 1 81 ? 2.989 1.023 -8.683 1.00 93.81 81 GLY A N 1
ATOM 548 C CA . GLY A 1 81 ? 2.325 1.512 -7.480 1.00 93.81 81 GLY A CA 1
ATOM 549 C C . GLY A 1 81 ? 0.871 1.104 -7.360 1.00 93.81 81 GLY A C 1
ATOM 550 O O . GLY A 1 81 ? 0.436 0.129 -7.951 1.00 93.81 81 GLY A O 1
ATOM 551 N N . VAL A 1 82 ? 0.119 1.873 -6.574 1.00 90.19 82 VAL A N 1
ATOM 552 C CA . VAL A 1 82 ? -1.321 1.680 -6.371 1.00 90.19 82 VAL A CA 1
ATOM 553 C C . VAL A 1 82 ? -2.067 2.838 -7.018 1.00 90.19 82 VAL A C 1
ATOM 555 O O . VAL A 1 82 ? -1.942 3.991 -6.569 1.00 90.19 82 VAL A O 1
ATOM 558 N N . SER A 1 83 ? -2.844 2.513 -8.050 1.00 83.75 83 SER A N 1
ATOM 559 C CA . SER A 1 83 ? -3.638 3.451 -8.850 1.00 83.75 83 SER A CA 1
ATOM 560 C C . SER A 1 83 ? -4.582 4.302 -8.003 1.00 83.75 83 SER A C 1
ATOM 562 O O . SER A 1 83 ? -4.963 3.943 -6.889 1.00 83.75 83 SER A O 1
ATOM 564 N N . GLU A 1 84 ? -4.947 5.476 -8.504 1.00 84.31 84 GLU A N 1
ATOM 565 C CA . GLU A 1 84 ? -5.992 6.295 -7.887 1.00 84.31 84 GLU A CA 1
ATOM 566 C C . GLU A 1 84 ? -7.371 5.646 -8.076 1.00 84.31 84 GLU A C 1
ATOM 568 O O . GLU A 1 84 ? -7.589 4.861 -8.994 1.00 84.31 84 GLU A O 1
ATOM 573 N N . GLY A 1 85 ? -8.306 5.924 -7.164 1.00 80.00 85 GLY A N 1
ATOM 574 C CA . GLY A 1 85 ? -9.680 5.412 -7.247 1.00 80.00 85 GLY A CA 1
ATOM 575 C C . GLY A 1 85 ? -9.899 3.983 -6.733 1.00 80.00 85 GLY A C 1
ATOM 576 O O . GLY A 1 85 ? -11.045 3.613 -6.482 1.00 80.00 85 GLY A O 1
ATOM 577 N N . VAL A 1 86 ? -8.847 3.194 -6.481 1.00 81.19 86 VAL A N 1
ATOM 578 C CA . VAL A 1 86 ? -9.006 1.887 -5.817 1.00 81.19 86 VAL A CA 1
ATOM 579 C C . VAL A 1 86 ? -9.132 2.053 -4.295 1.00 81.19 86 VAL A C 1
ATOM 581 O O . VAL A 1 86 ? -8.442 2.898 -3.712 1.00 81.19 86 VAL A O 1
ATOM 584 N N . PRO A 1 87 ? -9.939 1.226 -3.598 1.00 77.62 87 PRO A N 1
ATOM 585 C CA . PRO A 1 87 ? -10.104 1.317 -2.142 1.00 77.62 87 PRO A CA 1
ATOM 586 C C . PRO A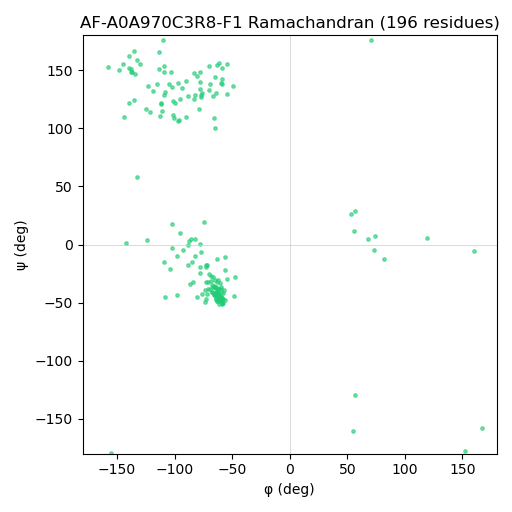 1 87 ? -8.785 1.262 -1.355 1.00 77.62 87 PRO A C 1
ATOM 588 O O . PRO A 1 87 ? -8.667 1.860 -0.286 1.00 77.62 87 PRO A O 1
ATOM 591 N N . ALA A 1 88 ? -7.775 0.571 -1.894 1.00 83.44 88 ALA A N 1
ATOM 592 C CA . ALA A 1 88 ? -6.460 0.435 -1.279 1.00 83.44 88 ALA A CA 1
ATOM 593 C C . ALA A 1 88 ? -5.611 1.719 -1.328 1.00 83.44 88 ALA A C 1
ATOM 595 O O . ALA A 1 88 ? -4.694 1.846 -0.522 1.00 83.44 88 ALA A O 1
ATOM 596 N N . HIS A 1 89 ? -5.902 2.687 -2.207 1.00 84.81 89 HIS A N 1
ATOM 597 C CA . HIS A 1 89 ? -5.026 3.838 -2.461 1.00 84.81 89 HIS A CA 1
ATOM 598 C C . HIS A 1 89 ? -4.755 4.691 -1.213 1.00 84.81 89 HIS A C 1
ATOM 600 O O . HIS A 1 89 ? -3.604 5.002 -0.901 1.00 84.81 89 HIS A O 1
ATOM 606 N N . ALA A 1 90 ? -5.809 5.044 -0.468 1.00 82.62 90 ALA A N 1
ATOM 607 C CA . ALA A 1 90 ? -5.682 5.868 0.735 1.00 82.62 90 ALA A CA 1
ATOM 608 C C . ALA A 1 90 ? -4.858 5.163 1.828 1.00 82.62 90 ALA A C 1
ATOM 610 O O . ALA A 1 90 ? -4.054 5.790 2.517 1.00 82.62 90 ALA A O 1
ATOM 611 N N . TYR A 1 91 ? -5.028 3.845 1.955 1.00 84.12 91 TYR A N 1
ATOM 612 C CA . TYR A 1 91 ? -4.271 3.029 2.901 1.00 84.12 91 TYR A CA 1
ATOM 613 C C . TYR A 1 91 ? -2.823 2.825 2.450 1.00 84.12 91 TYR A C 1
ATOM 615 O O . TYR A 1 91 ? -1.917 2.891 3.270 1.00 84.12 91 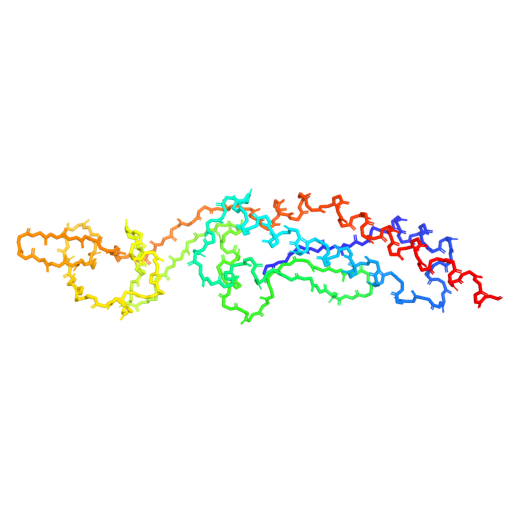TYR A O 1
ATOM 623 N N . ALA A 1 92 ? -2.590 2.625 1.155 1.00 89.19 92 ALA A N 1
ATOM 624 C CA . ALA A 1 92 ? -1.261 2.477 0.577 1.00 89.19 92 ALA A CA 1
ATOM 625 C C . ALA A 1 92 ? -0.378 3.697 0.868 1.00 89.19 92 ALA A C 1
ATOM 627 O O . ALA A 1 92 ? 0.751 3.534 1.328 1.00 89.19 92 ALA A O 1
ATOM 628 N N . GLY A 1 93 ? -0.910 4.908 0.660 1.00 90.88 93 GLY A N 1
ATOM 629 C CA . GLY A 1 93 ? -0.181 6.153 0.907 1.00 90.88 93 GLY A CA 1
ATOM 630 C C . GLY A 1 93 ? 0.236 6.315 2.367 1.00 90.88 93 GLY A C 1
ATOM 631 O O . GLY A 1 93 ? 1.414 6.507 2.651 1.00 90.88 93 GLY A O 1
ATOM 632 N N . ILE A 1 94 ? -0.702 6.163 3.308 1.00 90.94 94 ILE A N 1
ATOM 633 C CA . ILE A 1 94 ? -0.382 6.343 4.732 1.00 90.94 94 ILE A CA 1
ATOM 634 C C . ILE A 1 94 ? 0.537 5.247 5.283 1.00 90.94 94 ILE A C 1
ATOM 636 O O . ILE A 1 94 ? 1.284 5.496 6.222 1.00 90.94 94 ILE A O 1
ATOM 640 N N . GLN A 1 95 ? 0.509 4.039 4.715 1.00 91.69 95 GLN A N 1
ATOM 641 C CA . GLN A 1 95 ? 1.456 2.984 5.085 1.00 91.69 95 GLN A CA 1
ATOM 642 C C . GLN A 1 95 ? 2.864 3.288 4.576 1.00 91.69 95 GLN A C 1
ATOM 644 O O . GLN A 1 95 ? 3.838 2.935 5.234 1.00 91.69 95 GLN A O 1
ATOM 649 N N . GLU A 1 96 ? 2.985 3.953 3.431 1.00 92.88 96 GLU A N 1
ATOM 650 C CA . GLU A 1 96 ? 4.275 4.337 2.867 1.00 92.88 96 GLU A CA 1
ATOM 651 C C . GLU A 1 96 ? 4.908 5.494 3.647 1.00 92.88 96 GLU A C 1
ATOM 653 O O . GLU A 1 96 ? 6.050 5.391 4.079 1.00 92.88 96 GLU A O 1
ATOM 658 N N . THR A 1 97 ? 4.158 6.571 3.895 1.00 94.81 97 THR A N 1
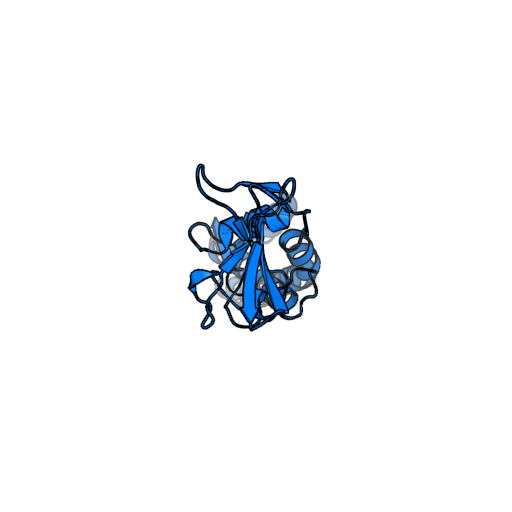ATOM 659 C CA . THR A 1 97 ? 4.700 7.804 4.494 1.00 94.81 97 THR A CA 1
ATOM 660 C C . THR A 1 97 ? 4.476 7.924 6.000 1.00 94.81 97 THR A C 1
ATOM 662 O O . THR A 1 97 ? 5.005 8.834 6.636 1.00 94.81 97 THR A O 1
ATOM 665 N N . GLY A 1 98 ? 3.666 7.046 6.593 1.00 94.00 98 GLY A N 1
ATOM 666 C CA . GLY A 1 98 ? 3.119 7.252 7.931 1.00 94.00 98 GLY A CA 1
ATOM 667 C C . GLY A 1 98 ? 2.072 8.370 7.956 1.00 94.00 98 GLY A C 1
ATOM 668 O O . GLY A 1 98 ? 1.794 9.032 6.951 1.00 94.00 98 GLY A O 1
ATOM 669 N N . GLY A 1 99 ? 1.462 8.581 9.121 1.00 94.50 99 GLY A N 1
ATOM 670 C CA . GLY A 1 99 ? 0.522 9.681 9.332 1.00 94.50 99 GLY A CA 1
ATOM 671 C C . GLY A 1 99 ? -0.526 9.396 10.398 1.00 94.50 99 GLY A C 1
ATOM 672 O O . GLY A 1 99 ? -0.534 8.340 11.029 1.00 94.50 99 GLY A O 1
ATOM 673 N N . THR A 1 100 ? -1.439 10.346 10.592 1.00 95.31 100 THR A N 1
ATOM 674 C CA . THR A 1 100 ? -2.545 10.213 11.548 1.00 95.31 100 THR A CA 1
ATOM 675 C C . THR A 1 100 ? -3.876 10.119 10.815 1.00 95.31 100 THR A C 1
ATOM 677 O O . THR A 1 100 ? -4.260 11.027 10.083 1.00 95.31 100 THR A O 1
ATOM 680 N N . ILE A 1 101 ? -4.604 9.028 11.048 1.00 93.25 101 ILE A N 1
ATOM 681 C CA . ILE A 1 101 ? -5.991 8.859 10.613 1.00 93.25 101 ILE A CA 1
ATOM 682 C C . ILE A 1 101 ? -6.885 9.422 11.705 1.00 93.25 101 ILE A C 1
ATOM 684 O O . ILE A 1 101 ? -6.781 9.004 12.857 1.00 93.25 101 ILE A O 1
ATOM 688 N N . THR A 1 102 ? -7.801 10.313 11.343 1.00 96.19 102 THR A N 1
ATOM 689 C CA . THR A 1 102 ? -8.760 10.907 12.281 1.00 96.19 102 THR A CA 1
ATOM 690 C C . THR A 1 102 ? -10.182 10.498 11.913 1.00 96.19 102 THR A C 1
ATOM 692 O O . THR A 1 102 ? -10.563 10.465 10.742 1.00 96.19 102 THR A O 1
ATOM 695 N N . ALA A 1 103 ? -10.989 10.169 12.921 1.00 95.69 103 ALA A N 1
ATOM 696 C CA . ALA A 1 103 ? -12.409 9.913 12.748 1.00 95.69 103 ALA A CA 1
ATOM 697 C C . ALA A 1 103 ? -13.134 11.189 12.303 1.00 95.69 103 ALA A C 1
ATOM 699 O O . ALA A 1 103 ? -12.856 12.283 12.793 1.00 95.69 103 ALA A O 1
ATOM 700 N N . LYS A 1 104 ? -14.149 11.041 11.447 1.00 95.44 104 LYS A N 1
ATOM 701 C CA . LYS A 1 104 ? -15.064 12.150 11.143 1.00 95.44 104 LYS A CA 1
ATOM 702 C C . LYS A 1 104 ? -15.761 12.648 12.426 1.00 95.44 104 LYS A C 1
ATOM 704 O O . LYS A 1 104 ? -15.983 11.837 13.336 1.00 95.44 104 LYS A O 1
ATOM 709 N N . PRO A 1 105 ? -16.159 13.934 12.503 1.00 95.75 105 PRO A N 1
ATOM 710 C CA . PRO A 1 105 ? -16.928 14.458 13.631 1.00 95.75 105 PRO A CA 1
ATOM 711 C C . PRO A 1 105 ? -18.134 13.569 13.965 1.00 95.75 105 PRO A C 1
ATOM 713 O O . PRO A 1 105 ? -18.803 13.046 13.075 1.00 95.75 105 PRO A O 1
ATOM 716 N N . GLY A 1 106 ? -18.360 13.325 15.258 1.00 93.94 106 GLY A N 1
ATOM 717 C CA . GLY A 1 106 ? -19.416 12.420 15.735 1.00 93.94 106 GLY A CA 1
ATOM 718 C C . GLY A 1 106 ? -19.160 10.917 15.528 1.00 93.94 106 GLY A C 1
ATOM 719 O O . GLY A 1 106 ? -19.939 10.107 16.019 1.00 93.94 106 GLY A O 1
ATOM 720 N N . LYS A 1 107 ? -18.067 10.511 14.866 1.00 96.12 107 LYS A N 1
ATOM 721 C CA . LYS A 1 107 ? -17.703 9.098 14.646 1.00 96.12 107 LYS A CA 1
ATOM 722 C C . LYS A 1 107 ? -16.474 8.682 15.467 1.00 96.12 107 LYS A C 1
ATOM 724 O O . LYS A 1 107 ? -15.878 9.493 16.187 1.00 96.12 107 LYS A O 1
ATOM 729 N N . ALA A 1 108 ? -16.125 7.400 15.387 1.00 96.81 108 ALA A N 1
ATOM 730 C CA . ALA A 1 108 ? -14.917 6.813 15.962 1.00 96.81 108 ALA A CA 1
ATOM 731 C C . ALA A 1 108 ? -14.311 5.791 14.989 1.00 96.81 108 ALA A C 1
ATOM 733 O O . ALA A 1 108 ? -15.030 5.187 14.192 1.00 96.81 108 ALA A O 1
ATOM 734 N N . LEU A 1 109 ? -12.996 5.609 15.067 1.00 95.94 109 LEU A N 1
ATOM 735 C CA . LEU A 1 109 ? -12.264 4.533 14.409 1.00 95.94 109 LEU A CA 1
ATOM 736 C C . LEU A 1 109 ? -12.356 3.287 15.288 1.00 95.94 109 LEU A C 1
ATOM 738 O O . LEU A 1 109 ? -12.000 3.341 16.464 1.00 95.94 109 LEU A O 1
ATOM 742 N N . ALA A 1 110 ? -12.823 2.178 14.724 1.00 96.94 110 ALA A N 1
ATOM 743 C CA . ALA A 1 110 ? -12.830 0.897 15.413 1.00 96.94 110 ALA A CA 1
ATOM 744 C C . ALA A 1 110 ? -11.521 0.160 15.126 1.00 96.94 110 ALA A C 1
ATOM 746 O O . ALA A 1 110 ? -11.286 -0.281 14.002 1.00 96.94 110 ALA A O 1
ATOM 747 N N . VAL A 1 111 ? -10.666 0.044 16.139 1.00 95.00 111 VAL A N 1
ATOM 748 C CA . VAL A 1 111 ? -9.394 -0.676 16.030 1.00 95.00 111 VAL A CA 1
ATOM 749 C C . VAL A 1 111 ? -9.560 -2.068 16.640 1.00 95.00 111 VAL A C 1
ATOM 751 O O . VAL A 1 111 ? -9.927 -2.158 17.814 1.00 95.00 111 VAL A O 1
ATOM 754 N N . PRO A 1 112 ? -9.323 -3.148 15.874 1.00 95.62 112 PRO A N 1
ATOM 755 C CA . PRO A 1 112 ? -9.503 -4.510 16.361 1.00 95.62 112 PRO A CA 1
ATOM 756 C C . PRO A 1 112 ? -8.447 -4.867 17.412 1.00 95.62 112 PRO A C 1
ATOM 758 O O . PRO A 1 112 ? -7.268 -4.546 17.259 1.00 95.62 112 PRO A O 1
ATOM 761 N N . LEU A 1 113 ? -8.876 -5.552 18.471 1.00 96.06 113 LEU A N 1
ATOM 762 C CA . LEU A 1 113 ? -8.035 -5.972 19.597 1.00 96.06 113 LEU A CA 1
ATOM 763 C C . LEU A 1 113 ? -7.675 -7.462 19.556 1.00 96.06 113 LEU A C 1
ATOM 765 O O . LEU A 1 113 ? -6.680 -7.860 20.155 1.00 96.06 113 LEU A O 1
ATOM 769 N N . ASN A 1 114 ? -8.451 -8.278 18.841 1.00 94.38 114 ASN A N 1
ATOM 770 C CA . ASN A 1 114 ? -8.248 -9.721 18.718 1.00 94.38 114 ASN A CA 1
ATOM 771 C C . ASN A 1 114 ? -8.393 -10.183 17.257 1.00 94.38 114 ASN A C 1
ATOM 773 O O . ASN A 1 114 ? -8.869 -9.432 16.404 1.00 94.38 114 ASN A O 1
ATOM 777 N N . ASP A 1 115 ? -7.970 -11.410 16.954 1.00 90.44 115 ASP A N 1
ATOM 778 C CA . ASP A 1 115 ? -7.900 -11.898 15.569 1.00 90.44 115 ASP A CA 1
ATOM 779 C C . ASP A 1 115 ? -9.275 -12.096 14.924 1.00 90.44 115 ASP A C 1
ATOM 781 O O . ASP A 1 115 ? -9.439 -11.813 13.738 1.00 90.44 115 ASP A O 1
ATOM 785 N N . ARG A 1 116 ? -10.296 -12.457 15.714 1.00 91.56 116 ARG A N 1
ATOM 786 C CA . ARG A 1 116 ? -11.691 -12.514 15.242 1.00 91.56 116 ARG A CA 1
ATOM 787 C C . ARG A 1 116 ? -12.163 -11.142 14.764 1.00 91.56 116 ARG A C 1
ATOM 789 O O . ARG A 1 116 ? -12.722 -11.026 13.681 1.00 91.56 116 ARG A O 1
ATOM 796 N N . ALA A 1 117 ? -11.874 -10.091 15.528 1.00 93.12 117 ALA A N 1
ATOM 797 C CA . ALA A 1 117 ? -12.184 -8.715 15.162 1.00 93.12 117 ALA A CA 1
ATOM 798 C C . ALA A 1 117 ? -11.359 -8.223 13.958 1.00 93.12 117 ALA A C 1
ATOM 800 O O . ALA A 1 117 ? -11.877 -7.469 13.138 1.00 93.12 117 ALA A O 1
ATOM 801 N N . ARG A 1 118 ? -10.093 -8.653 13.812 1.00 88.25 118 ARG A N 1
ATOM 802 C CA . ARG A 1 118 ? -9.251 -8.322 12.639 1.00 88.25 118 ARG A CA 1
ATOM 803 C C . ARG A 1 118 ? -9.784 -8.927 11.339 1.00 88.25 118 ARG A C 1
ATOM 805 O O . ARG A 1 118 ? -9.563 -8.338 10.282 1.00 88.25 118 ARG A O 1
ATOM 812 N N . ALA A 1 119 ? -10.453 -10.078 11.418 1.00 85.75 119 ALA A N 1
ATOM 813 C CA . ALA A 1 119 ? -11.061 -10.740 10.267 1.00 85.75 119 ALA A CA 1
ATOM 814 C C . ALA A 1 119 ? -12.310 -10.007 9.743 1.00 85.75 119 ALA A C 1
ATOM 816 O O . ALA A 1 119 ? -12.703 -10.216 8.598 1.00 85.75 119 ALA A O 1
ATOM 817 N N . LEU A 1 120 ? -12.914 -9.120 10.541 1.00 86.88 120 LEU A N 1
ATOM 818 C CA . LEU A 1 120 ? -14.079 -8.337 10.132 1.00 86.88 120 LEU A CA 1
ATOM 819 C C . LEU A 1 120 ? -13.680 -7.089 9.331 1.00 86.88 120 LEU A C 1
ATOM 821 O O . LEU A 1 120 ? -12.650 -6.447 9.575 1.00 86.88 120 LEU A O 1
ATOM 825 N N . THR A 1 121 ? -14.527 -6.692 8.381 1.00 83.44 121 THR A N 1
ATOM 826 C CA . THR A 1 121 ? -14.383 -5.407 7.677 1.00 83.44 121 THR A CA 1
ATOM 827 C C . THR A 1 121 ? -14.842 -4.258 8.571 1.00 83.44 121 THR A C 1
ATOM 829 O O . THR A 1 121 ? -14.158 -3.238 8.675 1.00 83.44 121 THR A O 1
ATOM 832 N N . SER A 1 122 ? -15.955 -4.450 9.274 1.00 89.56 122 SER A N 1
ATOM 833 C CA . SER A 1 122 ? -16.565 -3.499 10.196 1.00 89.56 122 SER A CA 1
ATOM 834 C C . SER A 1 122 ? -17.053 -4.211 11.463 1.00 89.56 122 SER A C 1
ATOM 836 O O . SER A 1 122 ? -17.486 -5.359 11.387 1.00 89.56 122 SER A O 1
ATOM 838 N N . PRO A 1 123 ? -17.099 -3.539 12.631 1.00 94.44 123 PRO A N 1
ATOM 839 C CA . PRO A 1 123 ? -17.755 -4.090 13.820 1.00 94.44 123 PRO A CA 1
ATOM 840 C C . PRO A 1 123 ? -19.227 -4.464 13.604 1.00 94.44 123 PRO A C 1
ATOM 842 O O . PRO A 1 123 ? -19.765 -5.263 14.358 1.00 94.44 123 PRO A O 1
ATOM 845 N N . ARG A 1 124 ? -19.880 -3.878 12.590 1.00 94.38 124 ARG A N 1
ATOM 846 C CA . ARG A 1 124 ? -21.270 -4.190 12.218 1.00 94.38 124 ARG A CA 1
ATOM 847 C C . ARG A 1 124 ? -21.430 -5.551 11.546 1.00 94.38 124 ARG A C 1
ATOM 849 O O . ARG A 1 124 ? -22.542 -6.053 11.502 1.00 94.38 124 ARG A O 1
ATOM 856 N N . ASP A 1 125 ? -20.339 -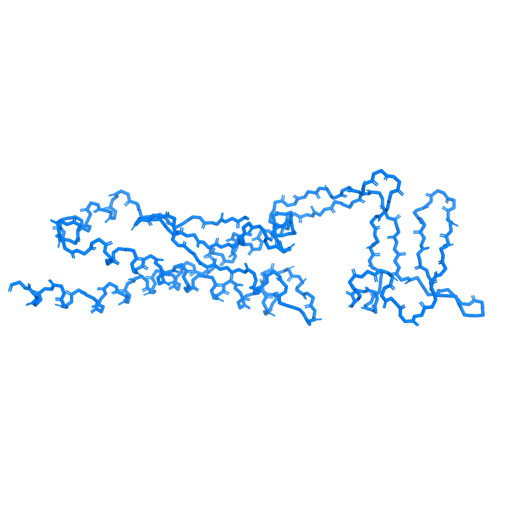6.123 11.050 1.00 93.88 125 ASP A N 1
ATOM 857 C CA . ASP A 1 125 ? -20.344 -7.418 10.370 1.00 93.88 125 ASP A CA 1
ATOM 858 C C . ASP A 1 125 ? -20.171 -8.576 11.370 1.00 93.88 125 ASP A C 1
ATOM 860 O O . ASP A 1 125 ? -20.122 -9.741 10.980 1.00 93.88 125 ASP A O 1
ATOM 864 N N . ALA A 1 126 ? -20.030 -8.272 12.666 1.00 94.69 126 ALA A N 1
ATOM 865 C CA . ALA A 1 126 ? -19.916 -9.283 13.703 1.00 94.69 126 ALA A CA 1
ATOM 866 C C . ALA A 1 126 ? -21.211 -10.104 13.798 1.00 94.69 126 ALA A C 1
ATOM 868 O O . ALA A 1 126 ? -22.301 -9.556 13.926 1.00 94.69 126 ALA A O 1
ATOM 869 N N . THR A 1 127 ? -21.081 -11.432 13.801 1.00 95.50 127 THR A N 1
ATOM 870 C CA . THR A 1 127 ? -22.212 -12.359 13.992 1.00 95.50 127 THR A CA 1
ATOM 871 C C . THR A 1 127 ? -22.660 -12.472 15.451 1.00 95.50 127 THR A C 1
ATOM 873 O O . THR A 1 127 ? -23.652 -13.133 15.748 1.00 95.50 127 THR A O 1
ATOM 876 N N . VAL A 1 128 ? -21.916 -11.855 16.369 1.00 95.62 128 VAL A N 1
ATOM 877 C CA . VAL A 1 128 ? -22.212 -11.805 17.801 1.00 95.62 128 VAL A CA 1
ATOM 878 C C . VAL A 1 128 ? -22.637 -10.397 18.188 1.00 95.62 128 VAL A C 1
ATOM 880 O O . VAL A 1 128 ? -22.144 -9.417 17.629 1.00 95.62 128 VAL A O 1
ATOM 883 N N . GLU A 1 129 ? -23.512 -10.292 19.183 1.00 96.56 129 GLU A N 1
ATOM 884 C CA . GLU A 1 129 ? -23.885 -8.997 19.738 1.00 96.56 129 GLU A CA 1
ATOM 885 C C . GLU A 1 129 ? -22.689 -8.360 20.459 1.00 96.56 129 GLU A C 1
ATOM 887 O O . GLU A 1 129 ? -22.032 -8.982 21.304 1.00 96.56 129 GLU A O 1
ATOM 892 N N . LEU A 1 130 ? -22.394 -7.111 20.095 1.00 97.94 130 LEU A N 1
ATOM 893 C CA . LEU A 1 130 ? -21.330 -6.317 20.695 1.00 97.94 130 LEU A CA 1
ATOM 894 C C . LEU A 1 130 ? -21.934 -5.158 21.482 1.00 97.94 130 LEU A C 1
ATOM 896 O O . LEU A 1 130 ? -22.579 -4.271 20.922 1.00 97.94 130 LEU A O 1
ATOM 900 N N . THR A 1 131 ? -21.635 -5.117 22.773 1.00 97.94 131 THR A N 1
ATOM 901 C CA . THR A 1 131 ? -22.065 -4.055 23.677 1.00 97.94 131 THR A CA 1
ATOM 902 C C . THR A 1 131 ? -20.985 -2.987 23.772 1.00 97.94 131 THR A C 1
ATOM 904 O O . THR A 1 131 ? -19.794 -3.279 23.930 1.00 97.94 131 THR A O 1
ATOM 907 N N . MET A 1 132 ? -21.394 -1.718 23.697 1.00 98.12 132 MET A N 1
ATOM 908 C CA . MET A 1 132 ? -20.482 -0.603 23.925 1.00 98.12 132 MET A CA 1
ATOM 909 C C . MET A 1 132 ? -20.258 -0.389 25.423 1.00 98.12 132 MET A C 1
ATOM 911 O O . MET A 1 132 ? -21.165 0.018 26.146 1.00 98.12 132 MET A O 1
ATOM 915 N N . ILE A 1 133 ? -19.020 -0.568 25.873 1.00 97.81 133 ILE A N 1
ATOM 916 C CA . ILE A 1 133 ? -18.612 -0.336 27.259 1.00 97.81 133 ILE A CA 1
ATOM 917 C C . ILE A 1 133 ? -17.895 1.014 27.340 1.00 97.81 133 ILE A C 1
ATOM 919 O O . ILE A 1 133 ? -16.785 1.187 26.821 1.00 97.81 133 ILE A O 1
ATOM 923 N N . LYS A 1 134 ? -18.530 1.991 27.996 1.00 97.88 134 LYS A N 1
ATOM 924 C CA . LYS A 1 134 ? -17.921 3.295 28.298 1.00 97.88 134 LYS A CA 1
ATOM 925 C C . LYS A 1 134 ? -16.984 3.151 29.495 1.00 97.88 134 LYS A C 1
ATOM 927 O O . LYS A 1 134 ? -17.346 2.549 30.499 1.00 97.88 134 LYS A O 1
ATOM 932 N N . ARG A 1 135 ? -15.783 3.718 29.393 1.00 96.81 135 ARG A N 1
ATOM 933 C CA . ARG A 1 135 ? -14.754 3.639 30.436 1.00 96.81 135 ARG A CA 1
ATOM 934 C C . ARG A 1 135 ? -14.310 5.055 30.813 1.00 96.81 135 ARG A C 1
ATOM 936 O O . ARG A 1 135 ? -13.782 5.744 29.943 1.00 96.81 135 ARG A O 1
ATOM 943 N N . PRO A 1 136 ? -14.515 5.517 32.056 1.00 96.12 136 PRO A N 1
ATOM 944 C CA . PRO A 1 136 ? -14.084 6.852 32.467 1.00 96.12 136 PRO A CA 1
ATOM 945 C C . PRO A 1 136 ? -12.587 7.072 32.200 1.00 96.12 136 PRO A C 1
ATOM 947 O O . PRO A 1 136 ? -11.762 6.222 32.532 1.00 96.12 136 PRO A O 1
ATOM 950 N N . GLY A 1 137 ? -12.247 8.181 31.536 1.00 96.56 137 GLY A N 1
ATOM 951 C CA . GLY A 1 137 ? -10.863 8.533 31.186 1.00 96.56 137 GLY A CA 1
ATOM 952 C C . GLY A 1 137 ? -10.186 7.633 30.142 1.00 96.56 137 GLY A C 1
ATOM 953 O O . GLY A 1 137 ? -9.004 7.814 29.865 1.00 96.56 137 GLY A O 1
ATOM 954 N N . LYS A 1 138 ? -10.896 6.661 29.552 1.00 97.44 138 LYS A N 1
ATOM 955 C CA . LYS A 1 138 ? -10.349 5.730 28.554 1.00 97.44 138 LYS A CA 1
ATOM 956 C C . LYS A 1 138 ? -11.248 5.668 27.315 1.00 97.44 138 LYS A C 1
ATOM 958 O O . LYS A 1 138 ? -12.452 5.900 27.408 1.00 97.44 138 LYS A O 1
ATOM 963 N N . PRO A 1 139 ? -10.708 5.298 26.143 1.00 97.44 139 PRO A N 1
ATOM 964 C CA . PRO A 1 139 ? -11.537 5.099 24.960 1.00 97.44 139 PRO A CA 1
ATOM 965 C C . PRO A 1 139 ? -12.610 4.014 25.186 1.00 97.44 139 PRO A C 1
ATOM 967 O O . PRO A 1 139 ? -12.311 3.010 25.850 1.00 97.44 139 PRO A O 1
ATOM 970 N N . PRO A 1 140 ? -13.838 4.159 24.656 1.00 98.12 140 PRO A N 1
ATOM 971 C CA . PRO A 1 140 ? -14.858 3.115 24.740 1.00 98.12 140 PRO A CA 1
ATOM 972 C C . PRO A 1 140 ? -14.423 1.821 24.042 1.00 98.12 140 PRO A C 1
ATOM 974 O O . PRO A 1 140 ? -13.582 1.841 23.138 1.00 98.12 140 PRO A O 1
ATOM 977 N N . LEU A 1 141 ? -15.012 0.700 24.450 1.00 98.06 141 LEU A N 1
ATOM 978 C CA . LEU A 1 141 ? -14.827 -0.602 23.808 1.00 98.06 141 LEU A CA 1
ATOM 979 C C . LEU A 1 141 ? -16.127 -1.078 23.172 1.00 98.06 141 LEU A C 1
ATOM 981 O O . LEU A 1 141 ? -17.201 -0.794 23.693 1.00 98.06 141 LEU A O 1
ATOM 985 N N . LEU A 1 142 ? -16.008 -1.861 22.106 1.00 98.38 142 LEU A N 1
ATOM 986 C CA . LEU A 1 142 ? -17.039 -2.811 21.701 1.00 98.38 142 LEU A CA 1
ATOM 987 C C . LEU A 1 142 ? -16.587 -4.196 22.157 1.00 98.38 142 LEU A C 1
ATOM 989 O O . LEU A 1 142 ? -15.478 -4.628 21.819 1.00 98.38 142 LEU A O 1
ATOM 993 N N . ALA A 1 143 ? -17.416 -4.864 22.949 1.00 98.31 143 ALA A N 1
ATOM 994 C CA . ALA A 1 143 ? -17.090 -6.143 23.561 1.00 98.31 143 ALA A CA 1
ATOM 995 C C . ALA A 1 143 ? -18.282 -7.095 23.501 1.00 98.31 143 ALA A C 1
ATOM 997 O O . ALA A 1 143 ? -19.431 -6.665 23.592 1.00 98.31 143 ALA A O 1
ATOM 998 N N . ARG A 1 144 ? -17.998 -8.391 23.396 1.00 97.94 144 ARG A N 1
ATOM 999 C CA . ARG A 1 144 ? -18.994 -9.435 23.611 1.00 97.94 144 ARG A CA 1
ATOM 1000 C C . ARG A 1 144 ? -19.116 -9.670 25.115 1.00 97.94 144 ARG A C 1
ATOM 1002 O O . ARG A 1 144 ? -18.105 -9.885 25.786 1.00 97.94 144 ARG A O 1
ATOM 1009 N N . VAL A 1 145 ? -20.339 -9.637 25.629 1.00 97.06 145 VAL A N 1
ATOM 1010 C CA . VAL A 1 145 ? -20.638 -9.890 27.045 1.00 97.06 145 VAL A CA 1
ATOM 1011 C C . VAL A 1 145 ? -21.347 -11.237 27.155 1.00 97.06 145 VAL A C 1
ATOM 1013 O O . VAL A 1 145 ? -22.302 -11.487 26.423 1.00 97.06 145 VAL A O 1
ATOM 1016 N N . PHE A 1 146 ? -20.864 -12.125 28.024 1.00 95.00 146 PHE A N 1
ATOM 1017 C CA . PHE A 1 146 ? -21.489 -13.424 28.285 1.00 95.00 146 PHE A CA 1
ATOM 1018 C C . PHE A 1 146 ? -21.339 -13.796 29.764 1.00 95.00 146 PHE A C 1
ATOM 1020 O O . PHE A 1 146 ? -20.238 -14.075 30.239 1.00 95.00 146 PHE A O 1
ATOM 1027 N N . GLY A 1 147 ? -22.454 -13.776 30.502 1.00 94.06 147 GLY A N 1
ATOM 1028 C CA . GLY A 1 147 ? -22.426 -13.853 31.965 1.00 94.06 147 GLY A CA 1
ATOM 1029 C C . GLY A 1 147 ? -21.570 -12.725 32.546 1.00 94.06 147 GLY A C 1
ATOM 1030 O O . GLY A 1 147 ? -21.706 -11.573 32.137 1.00 94.06 147 GLY A O 1
ATOM 1031 N N . ASP A 1 148 ? -20.633 -13.081 33.422 1.00 95.25 148 ASP A N 1
ATOM 1032 C CA . ASP A 1 148 ? -19.698 -12.137 34.053 1.00 95.25 148 ASP A CA 1
ATOM 1033 C C . ASP A 1 148 ? -18.419 -11.891 33.233 1.00 95.25 148 ASP A C 1
ATOM 1035 O O . ASP A 1 148 ? -17.510 -11.180 33.665 1.00 95.25 148 ASP A O 1
ATOM 1039 N N . SER A 1 149 ? -18.315 -12.487 32.041 1.00 96.50 149 SER A N 1
ATOM 1040 C CA . SER A 1 149 ? -17.141 -12.361 31.178 1.00 96.50 149 SER A CA 1
ATOM 1041 C C . SER A 1 149 ? -17.324 -11.286 30.110 1.00 96.50 149 SER A C 1
ATOM 1043 O O . SER A 1 149 ? -18.370 -11.170 29.466 1.00 96.50 149 SER A O 1
ATOM 1045 N N . VAL A 1 150 ? -16.252 -10.523 29.885 1.00 97.19 150 VAL A N 1
ATOM 1046 C CA . VAL A 1 150 ? -16.167 -9.483 28.856 1.00 97.19 150 VAL A CA 1
ATOM 1047 C C . VAL A 1 150 ? -15.009 -9.808 27.922 1.00 97.19 150 VAL A C 1
ATOM 1049 O O . VAL A 1 150 ? -13.846 -9.748 28.316 1.00 97.19 150 VAL A O 1
ATOM 1052 N N . GLU A 1 151 ? -15.315 -10.108 26.663 1.00 97.56 151 GLU A N 1
ATOM 1053 C CA . GLU A 1 151 ? -14.317 -10.296 25.608 1.00 97.56 151 GLU A CA 1
ATOM 1054 C C . GLU A 1 151 ? -14.249 -9.012 24.765 1.00 97.56 151 GLU A C 1
ATOM 1056 O O . GLU A 1 151 ? -15.191 -8.710 24.026 1.00 97.56 151 GLU A O 1
ATOM 1061 N N . PRO A 1 152 ? -13.175 -8.209 24.855 1.00 98.00 152 PRO A N 1
ATOM 1062 C CA . PRO A 1 152 ? -13.046 -6.982 24.077 1.00 98.00 152 PRO A CA 1
ATOM 1063 C C . PRO A 1 152 ? -12.693 -7.291 22.618 1.00 98.00 152 PRO A C 1
ATOM 1065 O O . PRO A 1 152 ? -11.748 -8.030 22.342 1.00 98.00 152 PRO A O 1
ATOM 1068 N N . TRP A 1 153 ? -13.431 -6.699 21.676 1.00 98.06 153 TRP A N 1
ATOM 1069 C CA . TRP A 1 153 ? -13.234 -6.908 20.235 1.00 98.06 153 TRP A CA 1
ATOM 1070 C C . TRP A 1 153 ? -12.629 -5.686 19.555 1.00 98.06 153 TRP A C 1
ATOM 1072 O O . TRP A 1 153 ? -11.667 -5.819 18.802 1.00 98.06 153 TRP A O 1
ATOM 1082 N N . PHE A 1 154 ? -13.135 -4.489 19.858 1.00 98.31 154 PHE A N 1
ATOM 1083 C CA . PHE A 1 154 ? -12.629 -3.244 19.284 1.00 98.31 154 PHE A CA 1
ATOM 1084 C C . PHE A 1 154 ? -12.443 -2.168 20.349 1.00 98.31 154 PHE A C 1
ATOM 1086 O O . PHE A 1 154 ? -13.235 -2.062 21.286 1.00 98.31 154 PHE A O 1
ATOM 1093 N N . VAL A 1 155 ? -11.439 -1.313 20.160 1.00 98.00 155 VAL A N 1
ATOM 1094 C CA . VAL A 1 155 ? -11.324 -0.026 20.855 1.00 98.00 155 VAL A CA 1
ATOM 1095 C C . VAL A 1 155 ? -11.749 1.105 19.923 1.00 98.00 155 VAL A C 1
ATOM 1097 O O . VAL A 1 155 ? -11.386 1.119 18.747 1.00 98.00 155 VAL A O 1
ATOM 1100 N N . LEU A 1 156 ? -12.541 2.045 20.440 1.00 97.94 156 LEU A N 1
ATOM 1101 C CA . LEU A 1 156 ? -13.074 3.173 19.678 1.00 97.94 156 LEU A CA 1
ATOM 1102 C C . LEU A 1 156 ? -12.211 4.418 19.895 1.00 97.94 156 LEU A C 1
ATOM 1104 O O . LEU A 1 156 ? -12.277 5.046 20.950 1.00 97.94 156 LEU A O 1
ATOM 1108 N N . LEU A 1 157 ? -11.417 4.790 18.892 1.00 97.69 157 LEU A N 1
ATOM 1109 C CA . LEU A 1 157 ? -10.470 5.907 18.957 1.00 97.69 157 LEU A CA 1
ATOM 1110 C C . LEU A 1 157 ? -10.919 7.094 18.099 1.00 97.69 157 LEU A C 1
ATOM 1112 O O . LEU A 1 157 ? -11.629 6.939 17.106 1.00 97.69 157 LEU A O 1
ATOM 1116 N N . LYS A 1 158 ? -10.494 8.303 18.475 1.00 97.56 158 LYS A N 1
ATOM 1117 C CA . LYS A 1 158 ? -10.699 9.512 17.657 1.00 97.56 158 LYS A CA 1
ATOM 1118 C C . LYS A 1 158 ? -9.622 9.684 16.597 1.00 97.56 158 LYS A C 1
ATOM 1120 O O . LYS A 1 158 ? -9.932 10.171 15.516 1.00 97.56 158 LYS A O 1
ATOM 1125 N N . SER A 1 159 ? -8.405 9.245 16.883 1.00 96.94 159 SER A N 1
ATOM 1126 C CA . SER A 1 159 ? -7.296 9.241 15.941 1.00 96.94 159 SER A CA 1
ATOM 1127 C C . SER A 1 159 ? -6.399 8.025 16.159 1.00 96.94 159 SER A C 1
ATOM 1129 O O . SER A 1 159 ? -6.370 7.446 17.247 1.00 96.94 159 SER A O 1
ATOM 1131 N N . VAL A 1 160 ? -5.697 7.623 15.104 1.00 95.12 160 VAL A N 1
ATOM 1132 C CA . VAL A 1 160 ? -4.680 6.569 15.113 1.00 95.12 160 VAL A CA 1
ATOM 1133 C C . VAL A 1 160 ? -3.488 7.071 14.317 1.00 95.12 160 VAL A C 1
ATOM 1135 O O . VAL A 1 160 ? -3.639 7.425 13.151 1.00 95.12 160 VAL A O 1
ATOM 1138 N N . THR A 1 161 ? -2.310 7.079 14.932 1.00 95.19 161 THR A N 1
ATOM 1139 C CA . THR A 1 161 ? -1.056 7.396 14.244 1.00 95.19 161 THR A CA 1
ATOM 1140 C C . THR A 1 161 ? -0.374 6.106 13.809 1.00 95.19 161 THR A C 1
ATOM 1142 O O . THR A 1 161 ? -0.144 5.210 14.622 1.00 95.19 161 THR A O 1
ATOM 1145 N N . LEU A 1 162 ? -0.066 6.014 12.520 1.00 91.69 162 LEU A N 1
ATOM 1146 C CA . LEU A 1 162 ? 0.665 4.920 11.898 1.00 91.69 162 LEU A CA 1
ATOM 1147 C C . LEU A 1 162 ? 2.088 5.381 11.589 1.00 91.69 162 LEU A C 1
ATOM 1149 O O . LEU A 1 162 ? 2.304 6.500 11.117 1.00 91.69 162 LEU A O 1
ATOM 1153 N N . LYS A 1 163 ? 3.058 4.507 11.858 1.00 93.31 163 LYS A N 1
ATOM 1154 C CA . LYS A 1 163 ? 4.440 4.702 11.417 1.00 93.31 163 LYS A CA 1
ATOM 1155 C C . LYS A 1 163 ? 4.553 4.351 9.935 1.00 93.31 163 LYS A C 1
ATOM 1157 O O . LYS A 1 163 ? 3.841 3.464 9.470 1.00 93.31 163 LYS A O 1
ATOM 1162 N N . ALA A 1 164 ? 5.459 5.028 9.237 1.00 92.62 164 ALA A N 1
ATOM 1163 C CA . ALA A 1 164 ? 5.851 4.649 7.888 1.00 92.62 164 ALA A CA 1
ATOM 1164 C C . ALA A 1 164 ? 6.419 3.222 7.885 1.00 92.62 164 ALA A C 1
ATOM 1166 O O . ALA A 1 164 ? 7.163 2.844 8.793 1.00 92.62 164 ALA A O 1
ATOM 1167 N N . THR A 1 165 ? 6.042 2.442 6.878 1.00 91.25 165 THR A N 1
ATOM 1168 C CA . THR A 1 165 ? 6.549 1.082 6.637 1.00 91.25 165 THR A CA 1
ATOM 1169 C C . THR A 1 165 ? 7.452 1.007 5.416 1.00 91.25 165 THR A C 1
ATOM 1171 O O . THR A 1 165 ? 8.144 0.010 5.275 1.00 91.25 165 THR A O 1
ATOM 1174 N N . HIS A 1 166 ? 7.441 2.034 4.556 1.00 93.38 166 HIS A N 1
ATOM 1175 C CA . HIS A 1 166 ? 8.222 2.082 3.314 1.00 93.38 166 HIS A CA 1
ATOM 1176 C C . HIS A 1 166 ? 8.010 0.867 2.399 1.00 93.38 166 HIS A C 1
ATOM 1178 O O . HIS A 1 166 ? 8.876 0.499 1.616 1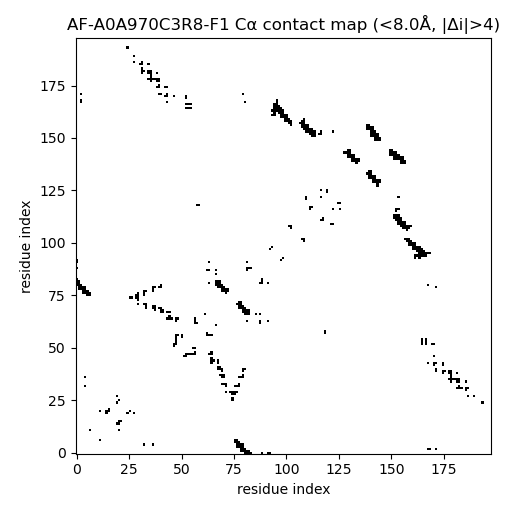.00 93.38 166 HIS A O 1
ATOM 1184 N N . TRP A 1 167 ? 6.846 0.216 2.499 1.00 92.75 167 TRP A N 1
ATOM 1185 C CA . TRP A 1 167 ? 6.595 -1.056 1.832 1.00 92.75 167 TRP A CA 1
ATOM 1186 C C . TRP A 1 167 ? 6.733 -0.962 0.306 1.00 92.75 167 TRP A C 1
ATOM 1188 O O . TRP A 1 167 ? 7.208 -1.910 -0.318 1.00 92.75 167 TRP A O 1
ATOM 1198 N N . LEU A 1 168 ? 6.318 0.152 -0.310 1.00 93.06 168 LEU A N 1
ATOM 1199 C CA . LEU A 1 168 ? 6.351 0.298 -1.763 1.00 93.06 168 LEU A CA 1
ATOM 1200 C C . LEU A 1 168 ? 7.753 0.674 -2.228 1.00 93.06 168 LEU A C 1
ATOM 1202 O O . LEU A 1 168 ? 8.240 0.089 -3.192 1.00 93.06 168 LEU A O 1
ATOM 1206 N N . SER A 1 169 ? 8.399 1.628 -1.554 1.00 92.38 169 SER A N 1
ATOM 1207 C CA . SER A 1 169 ? 9.767 2.027 -1.893 1.00 92.38 169 SER A CA 1
ATOM 1208 C C . SER A 1 169 ? 10.747 0.869 -1.699 1.00 92.38 169 SER A C 1
ATOM 1210 O O . SER A 1 169 ? 11.451 0.523 -2.646 1.00 92.38 169 SER A O 1
ATOM 1212 N N . ASP A 1 170 ? 10.706 0.180 -0.556 1.00 92.81 170 ASP A N 1
ATOM 1213 C CA . ASP A 1 170 ? 11.521 -1.014 -0.302 1.00 92.81 170 ASP A CA 1
ATOM 1214 C C . ASP A 1 170 ? 11.226 -2.128 -1.310 1.00 92.81 170 ASP A C 1
ATOM 1216 O O . ASP A 1 170 ? 12.144 -2.786 -1.806 1.00 92.81 170 ASP A O 1
ATOM 1220 N N . GLY A 1 171 ? 9.947 -2.344 -1.632 1.00 91.75 171 GLY A N 1
ATOM 1221 C CA . GLY A 1 171 ? 9.532 -3.332 -2.620 1.00 91.75 171 GLY A CA 1
ATOM 1222 C C . GLY A 1 171 ? 10.121 -3.050 -4.001 1.00 91.75 171 GLY A C 1
ATOM 1223 O O . GLY A 1 171 ? 10.703 -3.946 -4.615 1.00 91.75 171 GLY A O 1
ATOM 1224 N N . VAL A 1 172 ? 10.010 -1.812 -4.486 1.00 91.69 172 VAL A N 1
ATOM 1225 C CA . VAL A 1 172 ? 10.556 -1.416 -5.793 1.00 91.69 172 VAL A CA 1
ATOM 1226 C C . VAL A 1 172 ? 12.082 -1.482 -5.784 1.00 91.69 172 VAL A C 1
ATOM 1228 O O . VAL A 1 172 ? 12.667 -2.052 -6.702 1.00 91.69 172 VAL A O 1
ATOM 1231 N N . SER A 1 173 ? 12.742 -1.004 -4.725 1.00 93.19 173 SER A N 1
ATOM 1232 C CA . SER A 1 173 ? 14.201 -1.094 -4.592 1.00 93.19 173 SER A CA 1
ATOM 1233 C C . SER A 1 173 ? 14.706 -2.538 -4.644 1.00 93.19 173 SER A C 1
ATOM 1235 O O . SER A 1 173 ? 15.690 -2.812 -5.329 1.00 93.19 173 SER A O 1
ATOM 1237 N N . ARG A 1 174 ? 14.019 -3.483 -3.990 1.00 92.88 174 ARG A N 1
ATOM 1238 C CA . ARG A 1 174 ? 14.358 -4.919 -4.055 1.00 92.88 174 ARG A CA 1
ATOM 1239 C C . ARG A 1 174 ? 14.063 -5.549 -5.415 1.00 92.88 174 ARG A C 1
ATOM 1241 O O . ARG A 1 174 ? 14.686 -6.546 -5.762 1.00 92.88 174 ARG A O 1
ATOM 1248 N N . SER A 1 175 ? 13.125 -4.982 -6.169 1.00 92.31 175 SER A N 1
ATOM 1249 C CA . SER A 1 175 ? 12.726 -5.483 -7.488 1.00 92.31 175 SER A CA 1
ATOM 1250 C C . SER A 1 175 ? 13.613 -4.965 -8.619 1.00 92.31 175 SER A C 1
ATOM 1252 O O . SER A 1 175 ? 13.603 -5.548 -9.698 1.00 92.31 175 SER A O 1
ATOM 1254 N N . MET A 1 176 ? 14.421 -3.926 -8.378 1.00 90.00 176 MET A N 1
ATOM 1255 C CA . MET A 1 176 ? 15.241 -3.270 -9.403 1.00 90.00 176 MET A CA 1
ATOM 1256 C C . MET A 1 176 ? 16.067 -4.236 -10.276 1.00 90.00 176 MET A C 1
ATOM 1258 O O . MET A 1 176 ? 16.030 -4.081 -11.495 1.00 90.00 176 MET A O 1
ATOM 1262 N N . PRO A 1 177 ? 16.752 -5.268 -9.734 1.00 92.62 177 PRO A N 1
ATOM 1263 C CA . PRO A 1 177 ? 17.503 -6.205 -10.574 1.00 92.62 177 PRO 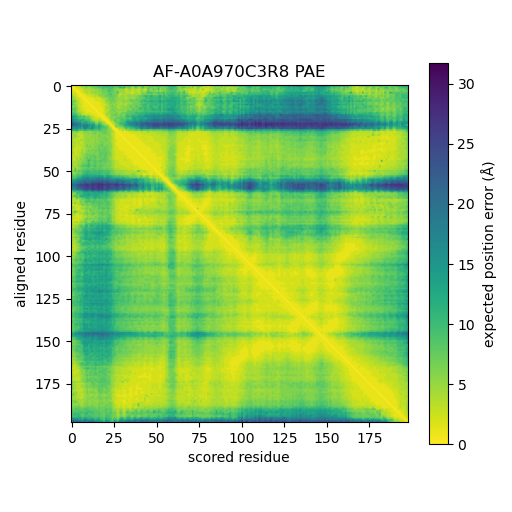A CA 1
ATOM 1264 C C . PRO A 1 177 ? 16.626 -6.968 -11.579 1.00 92.62 177 PRO A C 1
ATOM 1266 O O . PRO A 1 177 ? 17.034 -7.164 -12.719 1.00 92.62 177 PRO A O 1
ATOM 1269 N N . LEU A 1 178 ? 15.410 -7.360 -11.181 1.00 90.38 178 LEU A N 1
ATOM 1270 C CA . LEU A 1 178 ? 14.459 -8.054 -12.059 1.00 90.38 178 LEU A CA 1
ATOM 1271 C C . LEU A 1 178 ? 13.924 -7.125 -13.147 1.00 90.38 178 LEU A C 1
ATOM 1273 O O . LEU A 1 178 ? 13.764 -7.536 -14.290 1.00 90.38 178 LEU A O 1
ATOM 1277 N N . MET A 1 179 ? 13.686 -5.863 -12.796 1.00 90.75 179 MET A N 1
ATOM 1278 C CA . MET A 1 179 ? 13.199 -4.846 -13.726 1.00 90.75 179 MET A CA 1
ATOM 1279 C C . MET A 1 179 ? 14.241 -4.552 -14.810 1.00 90.75 179 MET A C 1
ATOM 1281 O O . MET A 1 179 ? 13.902 -4.484 -15.987 1.00 90.75 179 MET A O 1
ATOM 1285 N N . VAL A 1 180 ? 15.517 -4.443 -14.424 1.00 89.19 180 VAL A N 1
ATOM 1286 C CA . VAL A 1 180 ? 16.637 -4.292 -15.367 1.00 89.19 180 VAL A CA 1
ATOM 1287 C C . VAL A 1 180 ? 16.765 -5.522 -16.267 1.00 89.19 180 VAL A C 1
ATOM 1289 O O . VAL A 1 180 ? 16.907 -5.366 -17.476 1.00 89.19 180 VAL A O 1
ATOM 1292 N N . ALA A 1 181 ? 16.665 -6.731 -15.709 1.00 89.25 181 ALA A N 1
ATOM 1293 C CA . ALA A 1 181 ? 16.729 -7.961 -16.496 1.00 89.25 181 ALA A CA 1
ATOM 1294 C C . ALA A 1 181 ? 15.576 -8.063 -17.511 1.00 89.25 181 ALA A C 1
ATOM 1296 O O . ALA A 1 181 ? 15.812 -8.395 -18.668 1.00 89.25 181 ALA A O 1
ATOM 1297 N N . ALA A 1 182 ? 14.348 -7.720 -17.112 1.00 89.81 182 ALA A N 1
ATOM 1298 C CA . ALA A 1 182 ? 13.186 -7.696 -18.001 1.00 89.81 182 ALA A CA 1
ATOM 1299 C C . ALA A 1 182 ? 13.337 -6.651 -19.121 1.00 89.81 182 ALA A C 1
ATOM 1301 O O . ALA A 1 182 ? 13.043 -6.938 -20.284 1.00 89.81 182 ALA A O 1
ATOM 1302 N N . PHE A 1 183 ? 13.865 -5.467 -18.791 1.00 90.44 183 PHE A N 1
ATOM 1303 C CA . PHE A 1 183 ? 14.191 -4.435 -19.774 1.00 90.44 183 PHE A CA 1
ATOM 1304 C C . PHE A 1 183 ? 15.195 -4.948 -20.815 1.00 90.44 183 PHE A C 1
ATOM 1306 O O . PHE A 1 183 ? 14.961 -4.820 -22.014 1.00 90.44 183 PHE A O 1
ATOM 1313 N N . GLN A 1 184 ? 16.309 -5.530 -20.356 1.00 88.12 184 GLN A N 1
ATOM 1314 C CA . GLN A 1 184 ? 17.375 -6.047 -21.219 1.00 88.12 184 GLN A CA 1
ATOM 1315 C C . GLN A 1 184 ? 16.887 -7.200 -22.092 1.00 88.12 184 GLN A C 1
ATOM 1317 O O . GLN A 1 184 ? 17.118 -7.186 -23.291 1.00 88.12 184 GLN A O 1
ATOM 1322 N N . HIS A 1 185 ? 16.143 -8.141 -21.516 1.00 90.44 185 HIS A N 1
ATOM 1323 C CA . HIS A 1 185 ? 15.577 -9.260 -22.259 1.00 90.44 185 HIS A CA 1
ATOM 1324 C C . HIS A 1 185 ? 14.664 -8.792 -23.400 1.00 90.44 185 HIS A C 1
ATOM 1326 O O . HIS A 1 185 ? 14.823 -9.233 -24.532 1.00 90.44 185 HIS A O 1
ATOM 1332 N N . THR A 1 186 ? 13.772 -7.835 -23.123 1.00 89.12 186 THR A N 1
ATOM 1333 C CA . THR A 1 186 ? 12.873 -7.264 -24.142 1.00 89.12 186 THR A CA 1
ATOM 1334 C C . THR A 1 186 ? 13.658 -6.532 -25.235 1.00 89.12 186 THR A C 1
ATOM 1336 O O . THR A 1 186 ? 13.312 -6.601 -26.413 1.00 89.12 186 THR A O 1
ATOM 1339 N N . LEU A 1 187 ? 14.735 -5.839 -24.850 1.00 87.19 187 LEU A N 1
ATOM 1340 C CA . LEU A 1 187 ? 15.625 -5.172 -25.793 1.00 87.19 187 LEU A CA 1
ATOM 1341 C C . LEU A 1 187 ? 16.329 -6.186 -26.705 1.00 87.19 187 LEU A C 1
ATOM 1343 O O . LEU A 1 187 ? 16.339 -5.991 -27.917 1.00 87.19 187 LEU A O 1
ATOM 1347 N N . ASP A 1 188 ? 16.879 -7.257 -26.136 1.00 88.69 188 ASP A N 1
ATOM 1348 C CA . ASP A 1 188 ? 17.621 -8.289 -26.863 1.00 88.69 188 ASP A CA 1
ATOM 1349 C C . ASP A 1 188 ? 16.727 -9.082 -27.828 1.00 88.69 188 ASP A C 1
ATOM 1351 O O . ASP A 1 188 ? 17.177 -9.435 -28.915 1.00 88.69 188 ASP A O 1
ATOM 1355 N N . GLU A 1 189 ? 15.464 -9.334 -27.471 1.00 88.75 189 GLU A N 1
ATOM 1356 C CA . GLU A 1 189 ? 14.507 -10.023 -28.349 1.00 88.75 189 GLU A CA 1
ATOM 1357 C C . GLU A 1 189 ? 14.059 -9.162 -29.532 1.00 88.75 189 GLU A C 1
ATOM 1359 O O . GLU A 1 189 ? 13.902 -9.667 -30.640 1.00 88.75 189 GLU A O 1
ATOM 1364 N N . ALA A 1 190 ? 13.870 -7.860 -29.324 1.00 85.69 190 ALA A N 1
ATOM 1365 C CA . ALA A 1 190 ? 13.339 -6.976 -30.357 1.00 85.69 190 ALA A CA 1
ATOM 1366 C C . ALA A 1 190 ? 14.416 -6.368 -31.274 1.00 85.69 190 ALA A C 1
ATOM 1368 O O . ALA A 1 190 ? 14.101 -5.858 -32.354 1.00 85.69 190 ALA A O 1
ATOM 1369 N N . LEU A 1 191 ? 15.687 -6.379 -30.857 1.00 82.38 191 LEU A N 1
ATOM 1370 C CA . LEU A 1 191 ? 16.782 -5.781 -31.624 1.00 82.38 191 LEU A CA 1
ATOM 1371 C C . LEU A 1 191 ? 17.064 -6.498 -32.965 1.00 82.38 191 LEU A C 1
ATOM 1373 O O . LEU A 1 191 ? 17.270 -5.788 -33.952 1.00 82.38 191 LEU A O 1
ATOM 1377 N N . PRO A 1 192 ? 17.058 -7.844 -33.064 1.00 83.75 192 PRO A N 1
ATOM 1378 C CA . PRO A 1 192 ? 17.263 -8.546 -34.333 1.00 83.75 192 PRO A CA 1
ATOM 1379 C C . PRO A 1 192 ? 16.205 -8.193 -35.389 1.00 83.75 192 PRO A C 1
ATOM 1381 O O . PRO A 1 192 ? 16.564 -7.784 -36.494 1.00 83.75 192 PRO A O 1
ATOM 1384 N N . ASP A 1 193 ? 14.919 -8.223 -35.026 1.00 78.31 193 ASP A N 1
ATOM 1385 C CA . ASP A 1 193 ? 13.801 -7.882 -35.923 1.00 78.31 193 ASP A CA 1
ATOM 1386 C C . ASP A 1 193 ? 13.906 -6.442 -36.449 1.00 78.31 193 ASP A C 1
ATOM 1388 O O . ASP A 1 193 ? 13.640 -6.145 -37.619 1.00 78.31 193 ASP A O 1
ATOM 1392 N N . ALA A 1 194 ? 14.356 -5.526 -35.589 1.00 71.56 194 ALA A N 1
ATOM 1393 C CA . ALA A 1 194 ? 14.605 -4.137 -35.948 1.00 71.56 194 ALA A CA 1
ATOM 1394 C C . ALA A 1 194 ? 15.767 -3.952 -36.939 1.00 71.56 194 ALA A C 1
ATOM 1396 O O . ALA A 1 194 ? 15.801 -2.959 -37.675 1.00 71.56 194 ALA A O 1
ATOM 1397 N N . MET A 1 195 ? 16.741 -4.865 -36.930 1.00 73.69 195 MET A N 1
ATOM 1398 C CA . MET A 1 195 ? 17.914 -4.825 -37.803 1.00 73.69 195 MET A CA 1
ATOM 1399 C C . MET A 1 195 ? 17.661 -5.495 -39.157 1.00 73.69 195 MET A C 1
ATOM 1401 O O . MET A 1 195 ? 18.196 -5.010 -40.153 1.00 73.69 195 MET A O 1
ATOM 1405 N N . GLU A 1 196 ? 16.844 -6.549 -39.209 1.00 77.94 196 GLU A N 1
ATOM 1406 C CA . GLU A 1 196 ? 16.521 -7.292 -40.440 1.00 77.94 196 GLU A CA 1
ATOM 1407 C C . GLU A 1 196 ? 15.489 -6.586 -41.334 1.00 77.94 196 GLU A C 1
ATOM 1409 O O . GLU A 1 196 ? 15.501 -6.764 -42.548 1.00 77.94 196 GLU A O 1
ATOM 1414 N N . GLY A 1 197 ? 14.637 -5.720 -40.775 1.00 63.53 197 GLY A N 1
ATOM 1415 C CA . GLY A 1 197 ? 13.686 -4.895 -41.536 1.00 63.53 197 GLY A CA 1
ATOM 1416 C C . GLY A 1 197 ? 14.296 -3.698 -42.293 1.00 63.53 197 GLY A C 1
ATOM 1417 O O . GLY A 1 197 ? 13.565 -2.743 -42.586 1.00 63.53 197 GLY A O 1
ATOM 1418 N N . ARG A 1 198 ? 15.613 -3.705 -42.544 1.00 52.94 198 ARG A N 1
ATOM 1419 C CA . ARG A 1 198 ? 16.373 -2.648 -43.239 1.00 52.94 198 ARG A CA 1
ATOM 1420 C C . ARG A 1 198 ? 16.638 -2.967 -44.704 1.00 52.94 198 ARG A C 1
ATOM 1422 O O . ARG A 1 198 ? 17.015 -4.115 -45.008 1.00 52.94 198 ARG A O 1
#

Solvent-accessible surface area (backbone a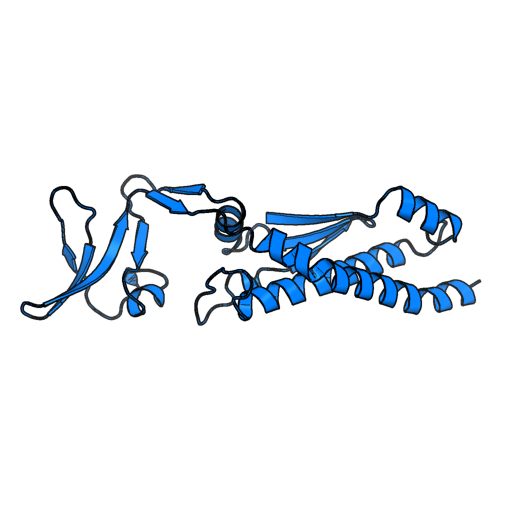toms only — not comparable to full-atom values): 10947 Å² total; per-residue (Å²): 77,75,48,81,46,68,73,50,71,67,59,50,52,53,40,40,74,72,50,53,69,70,77,86,36,77,60,53,56,31,48,19,39,46,42,13,22,39,47,22,15,54,48,32,22,49,36,33,73,69,46,74,41,78,47,86,58,66,92,87,60,62,53,62,35,71,44,40,37,48,49,73,81,52,62,65,30,23,27,32,31,30,58,84,91,46,88,46,23,70,56,51,40,37,39,36,70,20,47,71,51,67,39,58,91,97,53,58,40,76,43,59,71,39,71,75,42,61,73,43,93,45,87,84,71,52,94,60,77,65,47,77,46,82,42,93,99,48,69,33,33,36,22,38,72,58,90,97,44,75,49,68,30,27,41,41,33,58,60,49,77,46,70,54,58,38,38,62,62,55,28,45,64,73,21,44,69,54,17,52,49,36,23,49,52,47,46,64,66,49,48,59,62,66,60,67,79,109